Protein AF-A0A970MUP2-F1 (afdb_monomer)

Mean predicted aligned error: 8.95 Å

Foldseek 3Di:
DDDPPDPDLPLPPPPPPPDDPPPVPVPPDPPPPDDPPDLLDLDDPLQPLLVLLVLLVVLLVVLVVQCVVVPDPDLLPLLVSLVSLVSSCVSVVHDDDSVLLSVLLVLLQVCLVVLCLVLLVPAPFDPVLSCLLVVLLVVVVVCLVVLNLDLSVNSVSLVVSLVCLSPDPPGDPLSSLLSSSLSSNLSSQLSSQSVVLVVVDPDSVSSSLSNVLSSSLSSQLSSQLRSQLVVLCVVPSVRSSSRNSSRSSSNNNNSNSVVVVD

Sequence (262 aa):
MRLSSEKKCEVSNNITIMNSNVNIGCCSSDFNNMDLENDYYPYNNKNPYDFEGATHNFLLKECEIYLDKNPCEKEDDLNCNVGKIVCFLKNSGYIVDEFSIYEMVKTVLEDADNYCLNVIKNSKLSDESKKILSDVINELIVLSENEISDYSIYKRAILLYEDKTINSTNTNEIDQILLLTSFSIMRYSLYYHFEKYETQNTLKSVSLKGWVKGLIVGVCDVAGGVIGGLGGSVAGPAGTVTGAATGATAASTCADKILNQK

Secondary structure (DSSP, 8-state):
------------TT---------S-TTSSSSTTS-TT-TTS---TT-TTTHHHHHHHHHHHHHHHHHHHS--SSTT-HHHHHHHHHHHHHHTT----HHHHHHHHHHHHHTGGGTTHHHHHHSSS-HHHHHHHHHHHHHHHHHHHTT---HHHHHHHHHHHHHHHHT-SSS-HHHHHHHHHHHHHHHHHHHHHHHHHHHH-SSHHHHHHHHHHHHHHHHHHHHHHHHHHHHHGGG-HHHHHHHHHHHHHHHHHHHHHHHTT-

Structure (mmCIF, N/CA/C/O backbone):
data_AF-A0A970MUP2-F1
#
_entry.id   AF-A0A970MUP2-F1
#
loop_
_atom_site.group_PDB
_atom_site.id
_atom_site.type_symbol
_atom_site.label_atom_id
_atom_site.label_alt_id
_atom_site.label_comp_id
_atom_site.label_asym_id
_atom_site.label_entity_id
_atom_site.label_seq_id
_atom_site.pdbx_PDB_ins_code
_atom_site.Cartn_x
_atom_site.Cartn_y
_atom_site.Cartn_z
_atom_site.occupancy
_atom_site.B_iso_or_equiv
_atom_site.auth_seq_id
_atom_site.auth_comp_id
_atom_site.auth_asym_id
_atom_site.auth_atom_id
_atom_site.pdbx_PDB_model_num
ATOM 1 N N . MET A 1 1 ? 38.337 18.725 -5.488 1.00 37.22 1 MET A N 1
ATOM 2 C CA . MET A 1 1 ? 37.104 18.778 -4.675 1.00 37.22 1 MET A CA 1
ATOM 3 C C . MET A 1 1 ? 36.007 19.366 -5.558 1.00 37.22 1 MET A C 1
ATOM 5 O O . MET A 1 1 ? 35.949 20.576 -5.717 1.00 37.22 1 MET A O 1
ATOM 9 N N . ARG A 1 2 ? 35.253 18.523 -6.277 1.00 32.53 2 ARG A N 1
ATOM 10 C CA . ARG A 1 2 ? 34.111 18.962 -7.097 1.00 32.53 2 ARG A CA 1
ATOM 11 C C . ARG A 1 2 ? 32.865 18.809 -6.234 1.00 32.53 2 ARG A C 1
ATOM 13 O O . ARG A 1 2 ? 32.518 17.689 -5.884 1.00 32.53 2 ARG A O 1
ATOM 20 N N . LEU A 1 3 ? 32.261 19.932 -5.863 1.00 32.59 3 LEU A N 1
ATOM 21 C CA . LEU A 1 3 ? 30.924 19.974 -5.281 1.00 32.59 3 LEU A CA 1
ATOM 22 C C . LEU A 1 3 ? 29.947 19.526 -6.374 1.00 32.59 3 LEU A C 1
ATOM 24 O O . LEU A 1 3 ? 29.883 20.156 -7.430 1.00 32.59 3 LEU A O 1
ATOM 28 N N . SER A 1 4 ? 29.255 18.409 -6.156 1.00 34.59 4 SER A N 1
ATOM 29 C CA . SER A 1 4 ? 28.124 18.010 -6.986 1.00 34.59 4 SER A CA 1
ATOM 30 C C . SER A 1 4 ? 27.025 19.049 -6.809 1.00 34.59 4 SER A C 1
ATOM 32 O O . SER A 1 4 ? 26.562 19.287 -5.695 1.00 34.59 4 SER A O 1
ATOM 34 N N . SER A 1 5 ? 26.631 19.697 -7.898 1.00 35.88 5 SER A N 1
ATOM 35 C CA . SER A 1 5 ? 25.463 20.563 -7.918 1.00 35.88 5 SER A CA 1
ATOM 36 C C . SER A 1 5 ? 24.218 19.698 -7.741 1.00 35.88 5 SER A C 1
ATOM 38 O O . SER A 1 5 ? 23.790 19.032 -8.685 1.00 35.88 5 SER A O 1
ATOM 40 N N . GLU A 1 6 ? 23.658 19.703 -6.535 1.00 38.75 6 GLU A N 1
ATOM 41 C CA . GLU A 1 6 ? 22.275 19.306 -6.290 1.00 38.75 6 GLU A CA 1
ATOM 42 C C . GLU A 1 6 ? 21.400 20.128 -7.240 1.00 38.75 6 GLU A C 1
ATOM 44 O O . GLU A 1 6 ? 21.266 21.347 -7.094 1.00 38.75 6 GLU A O 1
ATOM 49 N N . LYS A 1 7 ? 20.844 19.475 -8.266 1.00 45.84 7 LYS A N 1
ATOM 50 C CA . LYS A 1 7 ? 19.734 20.048 -9.020 1.00 45.84 7 LYS A CA 1
ATOM 51 C C . LYS A 1 7 ? 18.583 20.156 -8.029 1.00 45.84 7 LYS A C 1
ATOM 53 O O . LYS A 1 7 ? 17.883 19.177 -7.783 1.00 45.84 7 LYS A O 1
ATOM 58 N N . LYS A 1 8 ? 18.424 21.337 -7.427 1.00 49.75 8 LYS A N 1
ATOM 59 C CA . LYS A 1 8 ? 17.198 21.704 -6.718 1.00 49.75 8 LYS A CA 1
ATOM 60 C C . LYS A 1 8 ? 16.027 21.359 -7.636 1.00 49.75 8 LYS A C 1
ATOM 62 O O . LYS A 1 8 ? 16.155 21.526 -8.847 1.00 49.75 8 LYS A O 1
ATOM 67 N N . CYS A 1 9 ? 14.932 20.857 -7.064 1.00 47.88 9 CYS A N 1
ATOM 68 C CA . CYS A 1 9 ? 13.648 20.687 -7.747 1.00 47.88 9 CYS A CA 1
ATOM 69 C C . CYS A 1 9 ? 13.258 22.074 -8.298 1.00 47.88 9 CYS A C 1
ATOM 71 O O . CYS A 1 9 ? 12.661 22.900 -7.610 1.00 47.88 9 CYS A O 1
ATOM 73 N N . GLU A 1 10 ? 13.752 22.395 -9.495 1.00 42.81 10 GLU A N 1
ATOM 74 C CA . GLU A 1 10 ? 13.407 23.600 -10.219 1.00 42.81 10 GLU A CA 1
ATOM 75 C C . GLU A 1 10 ? 11.986 23.351 -10.675 1.00 42.81 10 GLU A C 1
ATOM 77 O O . GLU A 1 10 ? 11.732 22.564 -11.589 1.00 42.81 10 GLU A O 1
ATOM 82 N N . VAL A 1 11 ? 11.055 23.968 -9.951 1.00 41.66 11 VAL A N 1
ATOM 83 C CA . VAL A 1 11 ? 9.657 24.069 -10.336 1.00 41.66 11 VAL A CA 1
ATOM 84 C C . VAL A 1 11 ? 9.651 24.743 -11.703 1.00 41.66 11 VAL A C 1
ATOM 86 O O . VAL A 1 11 ? 9.739 25.964 -11.831 1.00 41.66 11 VAL A O 1
ATOM 89 N N . SER A 1 12 ? 9.650 23.925 -12.751 1.00 38.44 12 SER A N 1
ATOM 90 C CA . SER A 1 12 ? 9.432 24.388 -14.106 1.00 38.44 12 SER A CA 1
ATOM 91 C C . SER A 1 12 ? 8.001 24.902 -14.139 1.00 38.44 12 SER A C 1
ATOM 93 O O . SER A 1 12 ? 7.052 24.128 -14.242 1.00 38.44 12 SER A O 1
ATOM 95 N N . ASN A 1 13 ? 7.846 26.223 -14.041 1.00 37.66 13 ASN A N 1
ATOM 96 C CA . ASN A 1 13 ? 6.571 26.944 -14.132 1.00 37.66 13 ASN A CA 1
ATOM 97 C C . ASN A 1 13 ? 5.878 26.808 -15.510 1.00 37.66 13 ASN A C 1
ATOM 99 O O . ASN A 1 13 ? 5.021 27.614 -15.856 1.00 37.66 13 ASN A O 1
ATOM 103 N N . ASN A 1 14 ? 6.240 25.803 -16.310 1.00 34.62 14 ASN A N 1
ATOM 104 C CA . ASN A 1 14 ? 5.719 25.566 -17.650 1.00 34.62 14 ASN A CA 1
ATOM 105 C C . ASN A 1 14 ? 4.751 24.381 -17.725 1.00 34.62 14 ASN A C 1
ATOM 107 O O . ASN A 1 14 ? 4.424 23.937 -18.824 1.00 34.62 14 ASN A O 1
ATOM 111 N N . ILE A 1 15 ? 4.224 23.898 -16.596 1.00 36.47 15 ILE A N 1
ATOM 112 C CA . ILE A 1 15 ? 2.900 23.276 -16.646 1.00 36.47 15 ILE A CA 1
ATOM 113 C C . ILE A 1 15 ? 1.912 24.436 -16.688 1.00 36.47 15 ILE A C 1
ATOM 115 O O . ILE A 1 15 ? 1.578 25.032 -15.667 1.00 36.47 15 ILE A O 1
ATOM 119 N N . THR A 1 16 ? 1.481 24.801 -17.896 1.00 31.38 16 THR A N 1
ATOM 120 C CA . THR A 1 16 ? 0.289 25.627 -18.082 1.00 31.38 16 THR A CA 1
ATOM 121 C C . THR A 1 16 ? -0.900 24.829 -17.558 1.00 31.38 16 THR A C 1
ATOM 123 O O . THR A 1 16 ? -1.582 24.132 -18.304 1.00 31.38 16 THR A O 1
ATOM 126 N N . ILE A 1 17 ? -1.122 24.898 -16.247 1.00 36.41 17 ILE A N 1
ATOM 127 C CA . ILE A 1 17 ? -2.391 24.535 -15.637 1.00 36.41 17 ILE A CA 1
ATOM 128 C C . ILE A 1 17 ? -3.359 25.583 -16.167 1.00 36.41 17 ILE A C 1
ATOM 130 O O . ILE A 1 17 ? -3.287 26.757 -15.796 1.00 36.41 17 ILE A O 1
ATOM 134 N N . MET A 1 18 ? -4.195 25.190 -17.130 1.00 28.88 18 MET A N 1
ATOM 135 C CA . MET A 1 18 ? -5.296 26.038 -17.558 1.00 28.88 18 MET A CA 1
ATOM 136 C C . MET A 1 18 ? -6.077 26.435 -16.309 1.00 28.88 18 MET A C 1
ATOM 138 O O . MET A 1 18 ? -6.518 25.576 -15.550 1.00 28.88 18 MET A O 1
ATOM 142 N N . ASN A 1 19 ? -6.194 27.745 -16.098 1.00 35.59 19 ASN A N 1
ATOM 143 C CA . ASN A 1 19 ? -7.030 28.348 -15.074 1.00 35.59 19 ASN A CA 1
ATOM 144 C C . ASN A 1 19 ? -8.425 27.713 -15.092 1.00 35.59 19 ASN A C 1
ATOM 146 O O . ASN A 1 19 ? -9.288 28.092 -15.882 1.00 35.59 19 ASN A O 1
ATOM 150 N N . SER A 1 20 ? -8.663 26.808 -14.159 1.00 31.39 20 SER A N 1
ATOM 151 C CA . SER A 1 20 ? -9.987 26.504 -13.658 1.00 31.39 20 SER A CA 1
ATOM 152 C C . SER A 1 20 ? -9.836 26.267 -12.172 1.00 31.39 20 SER A C 1
ATOM 154 O O . SER A 1 20 ? -9.039 25.431 -11.753 1.00 31.39 20 SER A O 1
ATOM 156 N N . ASN A 1 21 ? -10.576 27.055 -11.397 1.00 28.44 21 ASN A N 1
ATOM 157 C CA . ASN A 1 21 ? -10.839 26.848 -9.982 1.00 28.44 21 ASN A CA 1
ATOM 158 C C . ASN A 1 21 ? -10.781 25.356 -9.642 1.00 28.44 21 ASN A C 1
ATOM 160 O O . ASN A 1 21 ? -11.555 24.586 -10.214 1.00 28.44 21 ASN A O 1
ATOM 164 N N . VAL A 1 22 ? -9.884 24.963 -8.732 1.00 33.16 22 VAL A N 1
ATOM 165 C CA . VAL A 1 22 ? -9.868 23.613 -8.157 1.00 33.16 22 VAL A CA 1
ATOM 166 C C . VAL A 1 22 ? -11.111 23.491 -7.281 1.00 33.16 22 VAL A C 1
ATOM 168 O O . VAL A 1 22 ? -11.098 23.665 -6.068 1.00 33.16 22 VAL A O 1
ATOM 171 N N . ASN A 1 23 ? -12.230 23.279 -7.958 1.00 28.05 23 ASN A N 1
ATOM 172 C CA . ASN A 1 23 ? -13.404 22.658 -7.417 1.00 28.05 23 ASN A CA 1
ATOM 173 C C . ASN A 1 23 ? -13.028 21.178 -7.341 1.00 28.05 23 ASN A C 1
ATOM 175 O O . ASN A 1 23 ? -12.854 20.534 -8.377 1.00 28.05 23 ASN A O 1
ATOM 179 N N . ILE A 1 24 ? -12.825 20.661 -6.129 1.00 35.50 24 ILE A N 1
ATOM 180 C CA . ILE A 1 24 ? -12.618 19.232 -5.851 1.00 35.50 24 ILE A CA 1
ATOM 181 C C . ILE A 1 24 ? -13.965 18.533 -6.102 1.00 35.50 24 ILE A C 1
ATOM 183 O O . ILE A 1 24 ? -14.688 18.149 -5.192 1.00 35.50 24 ILE A O 1
ATOM 187 N N . GLY A 1 25 ? -14.355 18.499 -7.374 1.00 26.59 25 GLY A N 1
ATOM 188 C CA . GLY A 1 25 ? -15.622 17.999 -7.896 1.00 26.59 25 GLY A CA 1
ATOM 189 C C . GLY A 1 25 ? -15.422 17.076 -9.099 1.00 26.59 25 GLY A C 1
ATOM 190 O O . GLY A 1 25 ? -16.382 16.769 -9.798 1.00 26.59 25 GLY A O 1
ATOM 191 N N . CYS A 1 26 ? -14.195 16.610 -9.347 1.00 33.31 26 CYS A N 1
ATOM 192 C CA . CYS A 1 26 ? -13.849 15.789 -10.512 1.00 33.31 26 CYS A CA 1
ATOM 193 C C . CYS A 1 26 ? -14.161 14.288 -10.355 1.00 33.31 26 CYS A C 1
ATOM 195 O O . CYS A 1 26 ? -13.569 13.475 -11.053 1.00 33.31 26 CYS A O 1
ATOM 197 N N . CYS A 1 27 ? -15.090 13.888 -9.480 1.00 39.78 27 CYS A N 1
ATOM 198 C CA . CYS A 1 27 ? -15.471 12.472 -9.345 1.00 39.78 27 CYS A CA 1
ATOM 199 C C . CYS A 1 27 ? -16.973 12.184 -9.502 1.00 39.78 27 CYS A C 1
ATOM 201 O O . CYS A 1 27 ? -17.382 11.053 -9.275 1.00 39.78 27 CYS A O 1
ATOM 203 N N . SER A 1 28 ? -17.812 13.151 -9.905 1.00 38.31 28 SER A N 1
ATOM 204 C CA . SER A 1 28 ? -19.274 12.937 -9.908 1.00 38.31 28 SER A CA 1
ATOM 205 C C . SER A 1 28 ? -19.960 12.878 -11.280 1.00 38.31 28 SER A C 1
ATOM 207 O O . SER A 1 28 ? -21.107 12.432 -11.321 1.00 38.31 28 SER A O 1
ATOM 209 N N . SER A 1 29 ? -19.351 13.316 -12.390 1.00 33.81 29 SER A N 1
ATOM 210 C CA . SER A 1 29 ? -20.078 13.392 -13.676 1.00 33.81 29 SER A CA 1
ATOM 211 C C . SER A 1 29 ? -19.826 12.225 -14.628 1.00 33.81 29 SER A C 1
ATOM 213 O O . SER A 1 29 ? -20.738 11.873 -15.371 1.00 33.81 29 SER A O 1
ATOM 215 N N . ASP A 1 30 ? -18.657 11.584 -14.563 1.00 35.97 30 ASP A N 1
ATOM 216 C CA . ASP A 1 30 ? -18.268 10.571 -15.560 1.00 35.97 30 ASP A CA 1
ATOM 217 C C . ASP A 1 30 ? -18.509 9.125 -15.082 1.00 35.97 30 ASP A C 1
ATOM 219 O O . ASP A 1 30 ? -18.413 8.186 -15.866 1.00 35.97 30 ASP A O 1
ATOM 223 N N . PHE A 1 31 ? -18.919 8.935 -13.822 1.00 41.72 31 PHE A N 1
ATOM 224 C CA . PHE A 1 31 ? -19.271 7.621 -13.259 1.00 41.72 31 PHE A CA 1
ATOM 225 C C . PHE A 1 31 ? -20.728 7.193 -13.499 1.00 41.72 31 PHE A C 1
ATOM 227 O O . PHE A 1 31 ? -21.075 6.043 -13.248 1.00 41.72 31 PHE A O 1
ATOM 234 N N . ASN A 1 32 ? -21.597 8.076 -14.004 1.00 33.84 32 ASN A N 1
ATOM 235 C CA . ASN A 1 32 ? -23.037 7.791 -14.099 1.00 33.84 32 ASN A CA 1
ATOM 236 C C . ASN A 1 32 ? -23.448 6.923 -15.304 1.00 33.84 32 ASN A C 1
ATOM 238 O O . ASN A 1 32 ? -24.640 6.726 -15.510 1.00 33.84 32 ASN A O 1
ATOM 242 N N . ASN A 1 33 ? -22.498 6.417 -16.097 1.00 35.47 33 ASN A N 1
ATOM 243 C CA . ASN A 1 33 ? -22.776 5.599 -17.286 1.00 35.47 33 ASN A CA 1
ATOM 244 C C . ASN A 1 33 ? -21.792 4.427 -17.482 1.00 35.47 33 ASN A C 1
ATOM 246 O O . ASN A 1 33 ? -21.634 3.939 -18.599 1.00 35.47 33 ASN A O 1
ATOM 250 N N . MET A 1 34 ? -21.124 3.958 -16.423 1.00 38.78 34 MET A N 1
ATOM 251 C CA . MET A 1 34 ? -20.426 2.670 -16.476 1.00 38.78 34 MET A CA 1
ATOM 252 C C . MET A 1 34 ? -21.408 1.572 -16.069 1.00 38.78 34 MET A C 1
ATOM 254 O O . MET A 1 34 ? -21.776 1.462 -14.901 1.00 38.78 34 MET A O 1
ATOM 258 N N . ASP A 1 35 ? -21.863 0.806 -17.061 1.00 34.94 35 ASP A N 1
ATOM 259 C CA . ASP A 1 35 ? -22.722 -0.363 -16.893 1.00 34.94 35 ASP A CA 1
ATOM 260 C C . ASP A 1 35 ? -22.239 -1.250 -15.732 1.00 34.94 35 ASP A C 1
ATOM 262 O O . ASP A 1 35 ? -21.084 -1.679 -15.678 1.00 34.94 35 ASP A O 1
ATOM 266 N N . LEU A 1 36 ? -23.159 -1.537 -14.810 1.00 38.81 36 LEU A N 1
ATOM 267 C CA . LEU A 1 36 ? -23.007 -2.338 -13.586 1.00 38.81 36 LEU A CA 1
ATOM 268 C C . LEU A 1 36 ? -22.728 -3.838 -13.839 1.00 38.81 36 LEU A C 1
ATOM 270 O O . LEU A 1 36 ? -23.029 -4.672 -12.989 1.00 38.81 36 LEU A O 1
ATOM 274 N N . GLU A 1 37 ? -22.163 -4.204 -14.989 1.00 38.75 37 GLU A N 1
ATOM 275 C CA . GLU A 1 37 ? -22.059 -5.597 -15.441 1.00 38.75 37 GLU A CA 1
ATOM 276 C C . GLU A 1 37 ? -20.630 -6.060 -15.773 1.00 38.75 37 GLU A C 1
ATOM 278 O O . GLU A 1 37 ? -20.451 -7.115 -16.375 1.00 38.75 37 GLU A O 1
ATOM 283 N N . ASN A 1 38 ? -19.594 -5.330 -15.342 1.00 45.34 38 ASN A N 1
ATOM 284 C CA . ASN A 1 38 ? -18.209 -5.807 -15.427 1.00 45.34 38 ASN A CA 1
ATOM 285 C C . ASN A 1 38 ? -17.617 -6.073 -14.037 1.00 45.34 38 ASN A C 1
ATOM 287 O O . ASN A 1 38 ? -17.137 -5.169 -13.352 1.00 45.34 38 ASN A O 1
ATOM 291 N N . ASP A 1 39 ? -17.592 -7.352 -13.654 1.00 55.38 39 ASP A N 1
ATOM 292 C CA . ASP A 1 39 ? -17.014 -7.863 -12.400 1.00 55.38 39 ASP A CA 1
ATOM 293 C C . ASP A 1 39 ? -15.509 -7.540 -12.240 1.00 55.38 39 ASP A C 1
ATOM 295 O O . ASP A 1 39 ? -14.965 -7.624 -11.135 1.00 55.38 39 ASP A O 1
ATOM 299 N N . TYR A 1 40 ? -14.852 -7.109 -13.326 1.00 57.69 40 TYR A N 1
ATOM 300 C CA . TYR A 1 40 ? -13.444 -6.709 -13.378 1.00 57.69 40 TYR A CA 1
ATOM 301 C C . TYR A 1 40 ? -13.149 -5.392 -12.646 1.00 57.69 40 TYR A C 1
ATOM 303 O O . TYR A 1 40 ? -12.096 -5.276 -12.034 1.00 57.69 40 TYR A O 1
ATOM 311 N N . TYR A 1 41 ? -14.053 -4.407 -12.644 1.00 80.69 41 TYR A N 1
ATOM 312 C CA . TYR A 1 41 ? -13.707 -3.076 -12.129 1.00 80.69 41 TYR A CA 1
ATOM 313 C C . TYR A 1 41 ? -13.521 -3.095 -10.594 1.00 80.69 41 TYR A C 1
ATOM 315 O O . TYR A 1 41 ? -14.363 -3.673 -9.895 1.00 80.69 41 TYR A O 1
ATOM 323 N N . PRO A 1 42 ? -12.461 -2.482 -10.029 1.00 89.62 42 PRO A N 1
ATOM 324 C CA . PRO A 1 42 ? -12.115 -2.615 -8.612 1.00 89.62 42 PRO A CA 1
ATOM 325 C C . PRO A 1 42 ? -13.086 -1.926 -7.647 1.00 89.62 42 PRO A C 1
ATOM 327 O O . PRO A 1 42 ? -12.921 -2.114 -6.454 1.00 89.62 42 PRO A O 1
ATOM 330 N N . TYR A 1 43 ? -14.079 -1.169 -8.121 1.00 92.12 43 TYR A N 1
ATOM 331 C CA . TYR A 1 43 ? -14.982 -0.300 -7.346 1.00 92.12 43 TYR A CA 1
ATOM 332 C C . TYR A 1 43 ? -15.908 -1.001 -6.337 1.00 92.12 43 TYR A C 1
ATOM 334 O O . TYR A 1 43 ? -16.425 -2.091 -6.592 1.00 92.12 43 TYR A O 1
ATOM 342 N N . ASN A 1 44 ? -16.178 -0.321 -5.215 1.00 93.50 44 ASN A N 1
ATOM 343 C CA . ASN A 1 44 ? -17.215 -0.653 -4.233 1.00 93.50 44 ASN A CA 1
ATOM 344 C C . ASN A 1 44 ? -17.924 0.610 -3.729 1.00 93.50 44 ASN A C 1
ATOM 346 O O . ASN A 1 44 ? -17.383 1.371 -2.930 1.00 93.50 44 ASN A O 1
ATOM 350 N N . ASN A 1 45 ? -19.189 0.780 -4.109 1.00 92.88 45 ASN A N 1
ATOM 351 C CA . ASN A 1 45 ? -20.009 1.914 -3.679 1.00 92.88 45 ASN A CA 1
ATOM 352 C C . ASN A 1 45 ? -20.350 1.932 -2.179 1.00 92.88 45 ASN A C 1
ATOM 354 O O . ASN A 1 45 ? -20.809 2.960 -1.684 1.00 92.88 45 ASN A O 1
ATOM 358 N N . LYS A 1 46 ? -20.165 0.823 -1.452 1.00 95.31 46 LYS A N 1
ATOM 359 C CA . LYS A 1 46 ? -20.397 0.780 -0.003 1.00 95.31 46 LYS A CA 1
ATOM 360 C C . LYS A 1 46 ? -19.243 1.379 0.794 1.00 95.31 46 LYS A C 1
ATOM 362 O O . LYS A 1 46 ? -19.466 1.814 1.920 1.00 95.31 46 LYS A O 1
ATOM 367 N N . ASN A 1 47 ? -18.028 1.374 0.245 1.00 95.75 47 ASN A N 1
ATOM 368 C CA . ASN A 1 47 ? -16.863 1.940 0.909 1.00 95.75 47 ASN A CA 1
ATOM 369 C C . ASN A 1 47 ? -16.836 3.466 0.663 1.00 95.75 47 ASN A C 1
ATOM 371 O O . ASN A 1 47 ? -16.578 3.892 -0.464 1.00 95.75 47 ASN A O 1
ATOM 375 N N . PRO A 1 48 ? -17.064 4.317 1.685 1.00 95.00 48 PRO A N 1
ATOM 376 C CA . PRO A 1 48 ? -17.064 5.773 1.508 1.00 95.00 48 PRO A CA 1
ATOM 377 C C . PRO A 1 48 ? -15.686 6.347 1.133 1.00 95.00 48 PRO A C 1
ATOM 379 O O . PRO A 1 48 ? -15.605 7.496 0.707 1.00 95.00 48 PRO A O 1
ATOM 382 N N . TYR A 1 49 ? -14.619 5.554 1.263 1.00 95.50 49 TYR A N 1
ATOM 383 C CA . TYR A 1 49 ? -13.243 5.904 0.909 1.00 95.50 49 TYR A CA 1
ATOM 384 C C . TYR A 1 49 ? -12.757 5.172 -0.356 1.00 95.50 49 TYR A C 1
ATOM 386 O O . TYR A 1 49 ? -11.560 5.133 -0.626 1.00 95.50 49 TYR A O 1
ATOM 394 N N . ASP A 1 50 ? -13.662 4.600 -1.168 1.00 94.50 50 ASP A N 1
ATOM 395 C CA . ASP A 1 50 ? -13.293 3.877 -2.398 1.00 94.50 50 ASP A CA 1
ATOM 396 C C . ASP A 1 50 ? -12.506 4.757 -3.387 1.00 94.50 50 ASP A C 1
ATOM 398 O O . ASP A 1 50 ? -11.557 4.292 -4.014 1.00 94.50 50 ASP A O 1
ATOM 402 N N . PHE A 1 51 ? -12.819 6.053 -3.450 1.00 92.00 51 PHE A N 1
ATOM 403 C CA . PHE A 1 51 ? -12.145 7.016 -4.327 1.00 92.00 51 PHE A CA 1
ATOM 404 C C . PHE A 1 51 ? -10.628 7.133 -4.084 1.00 92.00 51 PHE A C 1
ATOM 406 O O . PHE A 1 51 ? -9.897 7.565 -4.977 1.00 92.00 51 PHE A O 1
ATOM 413 N N . GLU A 1 52 ? -10.133 6.725 -2.914 1.00 90.38 52 GLU A N 1
ATOM 414 C CA . GLU A 1 52 ? -8.704 6.753 -2.599 1.00 90.38 52 GLU A CA 1
ATOM 415 C C . GLU A 1 52 ? -7.898 5.724 -3.381 1.00 90.38 52 GLU A C 1
ATOM 417 O O . GLU A 1 52 ? -6.799 6.031 -3.833 1.00 90.38 52 GLU A O 1
ATOM 422 N N . GLY A 1 53 ? -8.445 4.531 -3.616 1.00 92.75 53 GLY A N 1
ATOM 423 C CA . GLY A 1 53 ? -7.799 3.541 -4.475 1.00 92.75 53 GLY A CA 1
ATOM 424 C C . GLY A 1 53 ? -7.702 4.031 -5.920 1.00 92.75 53 GLY A C 1
ATOM 425 O O . GLY A 1 53 ? -6.654 3.905 -6.553 1.00 92.75 53 GLY A O 1
ATOM 426 N N . ALA A 1 54 ? -8.757 4.685 -6.417 1.00 91.25 54 ALA A N 1
ATOM 427 C CA . ALA A 1 54 ? -8.740 5.316 -7.736 1.00 91.25 54 ALA A CA 1
ATOM 428 C C . ALA A 1 54 ? -7.700 6.449 -7.811 1.00 91.25 54 ALA A C 1
ATOM 430 O O . ALA A 1 54 ? -6.942 6.533 -8.779 1.00 91.25 54 ALA A O 1
ATOM 431 N N . THR A 1 55 ? -7.633 7.287 -6.772 1.00 89.50 55 THR A N 1
ATOM 432 C CA . THR A 1 55 ? -6.663 8.388 -6.663 1.00 89.50 55 THR A CA 1
ATOM 433 C C . THR A 1 55 ? -5.233 7.861 -6.603 1.00 89.50 55 THR A C 1
ATOM 435 O O . THR A 1 55 ? -4.370 8.363 -7.320 1.00 89.50 55 THR A O 1
ATOM 438 N N . HIS A 1 56 ? -4.984 6.818 -5.811 1.00 91.81 56 HIS A N 1
ATOM 439 C CA . HIS A 1 56 ? -3.699 6.132 -5.748 1.00 91.81 56 HIS A CA 1
ATOM 440 C C . HIS A 1 56 ? -3.254 5.644 -7.132 1.00 91.81 56 HIS A C 1
ATOM 442 O O . HIS A 1 56 ? -2.174 6.018 -7.578 1.00 91.81 56 HIS A O 1
ATOM 448 N N . ASN A 1 57 ? -4.088 4.888 -7.853 1.00 93.38 57 ASN A N 1
ATOM 449 C CA . ASN A 1 57 ? -3.725 4.388 -9.183 1.00 93.38 57 ASN A CA 1
ATOM 450 C C . ASN A 1 57 ? -3.485 5.513 -10.198 1.00 93.38 57 ASN A C 1
ATOM 452 O O . ASN A 1 57 ? -2.598 5.407 -11.046 1.00 93.38 57 ASN A O 1
ATOM 456 N N . PHE A 1 58 ? -4.271 6.591 -10.124 1.00 91.38 58 PHE A N 1
ATOM 457 C CA . PHE A 1 58 ? -4.046 7.776 -10.946 1.00 91.38 58 PHE A CA 1
ATOM 458 C C . PHE A 1 58 ? -2.666 8.387 -10.666 1.00 91.38 58 PHE A C 1
ATOM 460 O O . PHE A 1 58 ? -1.887 8.597 -11.596 1.00 91.38 58 PHE A O 1
ATOM 467 N N . LEU A 1 59 ? -2.337 8.615 -9.390 1.00 90.50 59 LEU A N 1
ATOM 468 C CA . LEU A 1 59 ? -1.042 9.158 -8.984 1.00 90.50 59 LEU A CA 1
ATOM 469 C C . LEU A 1 59 ? 0.114 8.236 -9.364 1.00 90.50 59 LEU A C 1
ATOM 471 O O . LEU A 1 59 ? 1.126 8.728 -9.855 1.00 90.50 59 LEU A O 1
ATOM 475 N N . LEU A 1 60 ? -0.039 6.925 -9.177 1.00 91.12 60 LEU A N 1
ATOM 476 C CA . LEU A 1 60 ? 0.951 5.922 -9.553 1.00 91.12 60 LEU A CA 1
ATOM 477 C C . LEU A 1 60 ? 1.280 6.008 -11.041 1.00 91.12 60 LEU A C 1
ATOM 479 O O . LEU A 1 60 ? 2.442 6.178 -11.403 1.00 91.12 60 LEU A O 1
ATOM 483 N N . LYS A 1 61 ? 0.257 5.988 -11.899 1.00 91.25 61 LYS A N 1
ATOM 484 C CA . LYS A 1 61 ? 0.428 6.073 -13.352 1.00 91.25 61 LYS A CA 1
ATOM 485 C C . LYS A 1 61 ? 1.117 7.370 -13.783 1.00 91.25 61 LYS A C 1
ATOM 487 O O . LYS A 1 61 ? 2.042 7.345 -14.594 1.00 91.25 61 LYS A O 1
ATOM 492 N N . GLU A 1 62 ? 0.689 8.510 -13.246 1.00 91.62 62 GLU A N 1
ATOM 493 C CA . GLU A 1 62 ? 1.305 9.803 -13.565 1.00 91.62 62 GLU A CA 1
ATOM 494 C C . GLU A 1 62 ? 2.744 9.902 -13.025 1.00 91.62 62 GLU A C 1
ATOM 496 O O . GLU A 1 62 ? 3.621 10.472 -13.684 1.00 91.62 62 GLU A O 1
ATOM 501 N N . CYS A 1 63 ? 3.020 9.298 -11.865 1.00 90.94 63 CYS A N 1
ATOM 502 C CA . CYS A 1 63 ? 4.357 9.237 -11.286 1.00 90.94 63 CYS A CA 1
ATOM 503 C C . CYS A 1 63 ? 5.299 8.357 -12.121 1.00 90.94 63 CYS A C 1
ATOM 505 O O . 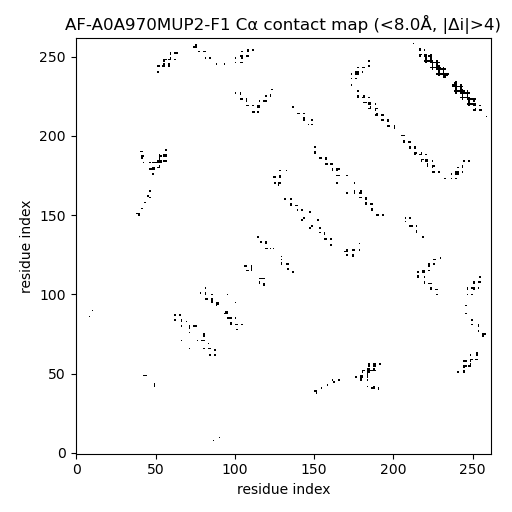CYS A 1 63 ? 6.420 8.780 -12.407 1.00 90.94 63 CYS A O 1
ATOM 507 N N . GLU A 1 64 ? 4.846 7.186 -12.579 1.00 90.50 64 GLU A N 1
ATOM 508 C CA . GLU A 1 64 ? 5.599 6.324 -13.503 1.00 90.50 64 GLU A CA 1
ATOM 509 C C . GLU A 1 64 ? 5.972 7.100 -14.781 1.00 90.50 64 GLU A C 1
ATOM 511 O O . GLU A 1 64 ? 7.153 7.207 -15.117 1.00 90.50 64 GLU A O 1
ATOM 516 N N . ILE A 1 65 ? 5.002 7.771 -15.420 1.00 91.56 65 ILE A N 1
ATOM 517 C CA . ILE A 1 65 ? 5.240 8.615 -16.608 1.00 91.56 65 ILE A CA 1
ATOM 518 C C . ILE A 1 65 ? 6.262 9.726 -16.319 1.00 91.56 65 ILE A C 1
ATOM 520 O O . ILE A 1 65 ? 7.103 10.054 -17.166 1.00 91.56 65 ILE A O 1
ATOM 524 N N . TYR A 1 66 ? 6.180 10.353 -15.143 1.00 91.62 66 TYR A N 1
ATOM 525 C CA . TYR A 1 66 ? 7.119 11.393 -14.736 1.00 91.62 66 TYR A CA 1
ATOM 526 C C . TYR A 1 66 ? 8.540 10.844 -14.559 1.00 91.62 66 TYR A C 1
ATOM 528 O O . TYR A 1 66 ? 9.498 11.475 -15.018 1.00 91.62 66 TYR A O 1
ATOM 536 N N . LEU A 1 67 ? 8.690 9.683 -13.920 1.00 90.12 67 LEU A N 1
ATOM 537 C CA . LEU A 1 67 ? 9.984 9.045 -13.683 1.00 90.12 67 LEU A CA 1
ATOM 538 C C . LEU A 1 67 ? 10.625 8.521 -14.967 1.00 90.12 67 LEU A C 1
ATOM 540 O O . LEU A 1 67 ? 11.838 8.651 -15.110 1.00 90.12 67 LEU A O 1
ATOM 544 N N . ASP A 1 68 ? 9.838 8.029 -15.921 1.00 90.56 68 ASP A N 1
ATOM 545 C CA . ASP A 1 68 ? 10.339 7.608 -17.235 1.00 90.56 68 ASP A CA 1
ATOM 546 C C . ASP A 1 68 ? 10.938 8.781 -18.020 1.00 90.56 68 ASP A C 1
ATOM 548 O O . ASP A 1 68 ? 11.967 8.654 -18.685 1.00 90.56 68 ASP A O 1
ATOM 552 N N . LYS A 1 69 ? 10.328 9.967 -17.908 1.00 92.50 69 LYS A N 1
ATOM 553 C CA . LYS A 1 69 ? 10.844 11.208 -18.515 1.00 92.50 69 LYS A CA 1
ATOM 554 C C . LYS A 1 69 ? 12.029 11.795 -17.753 1.00 92.50 69 LYS A C 1
ATOM 556 O O . LYS A 1 69 ? 12.788 12.586 -18.309 1.00 92.50 69 LYS A O 1
ATOM 561 N N . ASN A 1 70 ? 12.176 11.432 -16.483 1.00 91.19 70 ASN A N 1
ATOM 562 C CA . ASN A 1 70 ? 13.209 11.936 -15.593 1.00 91.19 70 ASN A CA 1
ATOM 563 C C . ASN A 1 70 ? 13.914 10.757 -14.905 1.00 91.19 70 ASN A C 1
ATOM 565 O O . ASN A 1 70 ? 13.822 10.639 -13.682 1.00 91.19 70 ASN A O 1
ATOM 569 N N . PRO A 1 71 ? 14.636 9.883 -15.628 1.00 91.44 71 PRO A N 1
ATOM 570 C CA . PRO A 1 71 ? 15.221 8.680 -15.041 1.00 91.44 71 PRO A CA 1
ATOM 571 C C . PRO A 1 71 ? 16.383 9.020 -14.106 1.00 91.44 71 PRO A C 1
ATOM 573 O O . PRO A 1 71 ? 17.076 10.031 -14.270 1.00 91.44 71 PRO A O 1
ATOM 576 N N . CYS A 1 72 ? 16.550 8.233 -13.042 1.00 89.19 72 CYS A N 1
ATOM 577 C CA . CYS A 1 72 ? 17.760 8.274 -12.216 1.00 89.19 72 CYS A CA 1
ATOM 578 C C . CYS A 1 72 ? 18.928 7.652 -12.986 1.00 89.19 72 CYS A C 1
ATOM 580 O O . CYS A 1 72 ? 18.705 6.851 -13.888 1.00 89.19 72 CYS A O 1
ATOM 582 N N . GLU A 1 73 ? 20.168 8.025 -12.653 1.00 89.00 73 GLU A N 1
ATOM 583 C CA . GLU A 1 73 ? 21.340 7.412 -13.302 1.00 89.00 73 GLU A CA 1
ATOM 584 C C . GLU A 1 73 ? 21.407 5.908 -13.028 1.00 89.00 73 GLU A C 1
ATOM 586 O O . GLU A 1 73 ? 21.792 5.133 -13.900 1.00 89.00 73 GLU A O 1
ATOM 591 N N . LYS A 1 74 ? 21.003 5.508 -11.819 1.00 85.62 74 LYS A N 1
ATOM 592 C CA . LYS A 1 74 ? 20.801 4.116 -11.442 1.00 85.62 74 LYS A CA 1
ATOM 593 C C . LYS A 1 74 ? 19.348 3.904 -11.061 1.00 85.62 74 LYS A C 1
ATOM 595 O O . LYS A 1 74 ? 18.763 4.721 -10.350 1.00 85.62 74 LYS A O 1
ATOM 600 N N . GLU A 1 75 ? 18.774 2.816 -11.546 1.00 75.69 75 GLU A N 1
ATOM 601 C CA . GLU A 1 75 ? 17.368 2.489 -11.318 1.00 75.69 75 GLU A CA 1
ATOM 602 C C . GLU A 1 75 ? 17.079 2.152 -9.845 1.00 75.69 75 GLU A C 1
ATOM 604 O O . GLU A 1 75 ? 15.997 2.464 -9.354 1.00 75.69 75 GLU A O 1
ATOM 609 N N . ASP A 1 76 ? 18.068 1.612 -9.128 1.00 80.06 76 ASP A N 1
ATOM 610 C CA . ASP A 1 76 ? 18.024 1.238 -7.709 1.00 80.06 76 ASP A CA 1
ATOM 611 C C . ASP A 1 76 ? 18.427 2.369 -6.743 1.00 80.06 76 ASP A C 1
ATOM 613 O O . ASP A 1 76 ? 18.468 2.167 -5.529 1.00 80.06 76 ASP A O 1
ATOM 617 N N . ASP A 1 77 ? 18.709 3.579 -7.243 1.00 88.88 77 ASP A N 1
ATOM 618 C CA . ASP A 1 77 ? 19.043 4.720 -6.388 1.00 88.88 77 ASP A CA 1
ATOM 619 C C . ASP A 1 77 ? 17.795 5.215 -5.646 1.00 88.88 77 ASP A C 1
ATOM 621 O O . ASP A 1 77 ? 17.028 6.049 -6.140 1.00 88.88 77 ASP A O 1
ATOM 625 N N . LEU A 1 78 ? 17.586 4.677 -4.443 1.00 88.69 78 LEU A N 1
ATOM 626 C CA . LEU A 1 78 ? 16.440 4.991 -3.597 1.00 88.69 78 LEU A CA 1
ATOM 627 C C . LEU A 1 78 ? 16.331 6.491 -3.294 1.00 88.69 78 LEU A C 1
ATOM 629 O O . LEU A 1 78 ? 15.234 7.041 -3.371 1.00 88.69 78 LEU A O 1
ATOM 633 N N . ASN A 1 79 ? 17.448 7.169 -3.007 1.00 90.50 79 ASN A N 1
ATOM 634 C CA . ASN A 1 79 ? 17.448 8.607 -2.720 1.00 90.50 79 ASN A CA 1
ATOM 635 C C . ASN A 1 79 ? 16.969 9.403 -3.936 1.00 90.50 79 ASN A C 1
ATOM 637 O O . ASN A 1 79 ? 16.103 10.269 -3.817 1.00 90.50 79 ASN A O 1
ATOM 641 N N . CYS A 1 80 ? 17.502 9.088 -5.119 1.00 91.88 80 CYS A N 1
ATOM 642 C CA . CYS A 1 80 ? 17.091 9.754 -6.349 1.00 91.88 80 CYS A CA 1
ATOM 643 C C . CYS A 1 80 ? 15.616 9.482 -6.686 1.00 91.88 80 CYS A C 1
ATOM 645 O O . CYS A 1 80 ? 14.887 10.414 -7.041 1.00 91.88 80 CYS A O 1
ATOM 647 N N . ASN A 1 81 ? 15.164 8.226 -6.574 1.00 90.00 81 ASN A N 1
ATOM 648 C CA . ASN A 1 81 ? 13.777 7.853 -6.854 1.00 90.00 81 ASN A CA 1
ATOM 649 C C . ASN A 1 81 ? 12.811 8.572 -5.903 1.00 90.00 81 ASN A C 1
ATOM 651 O O . ASN A 1 81 ? 11.879 9.228 -6.370 1.00 90.00 81 ASN A O 1
ATOM 655 N N . VAL A 1 82 ? 13.072 8.533 -4.592 1.00 91.50 82 VAL A N 1
ATOM 656 C CA . VAL A 1 82 ? 12.251 9.230 -3.593 1.00 91.50 82 VAL A CA 1
ATOM 657 C C . VAL A 1 82 ? 12.243 10.738 -3.834 1.00 91.50 82 VAL A C 1
ATOM 659 O O . VAL A 1 82 ? 11.166 11.332 -3.872 1.00 91.50 82 VAL A O 1
ATOM 662 N N . GLY A 1 83 ? 13.400 11.362 -4.077 1.00 92.38 83 GLY A N 1
ATOM 663 C CA . GLY A 1 83 ? 13.473 12.801 -4.345 1.00 92.38 83 GLY A CA 1
ATOM 664 C C . GLY A 1 83 ? 12.625 13.222 -5.552 1.00 92.38 83 GLY A C 1
ATOM 665 O O . GLY A 1 83 ? 11.966 14.266 -5.539 1.00 92.38 83 GLY A O 1
ATOM 666 N N . LYS A 1 84 ? 12.556 12.382 -6.592 1.00 92.56 84 LYS A N 1
ATOM 667 C CA . LYS A 1 84 ? 11.710 12.631 -7.768 1.00 92.56 84 LYS A CA 1
ATOM 668 C C . LYS A 1 84 ? 10.230 12.411 -7.511 1.00 92.56 84 LYS A C 1
ATOM 670 O O . LYS A 1 84 ? 9.440 13.232 -7.972 1.00 92.56 84 LYS A O 1
ATOM 675 N N . ILE A 1 85 ? 9.863 11.369 -6.768 1.00 92.06 85 ILE A N 1
ATOM 676 C CA . ILE A 1 85 ? 8.479 11.138 -6.329 1.00 92.06 85 ILE A CA 1
ATOM 677 C C . ILE A 1 85 ? 8.000 12.335 -5.502 1.00 92.06 85 ILE A C 1
ATOM 679 O O . ILE A 1 85 ? 6.942 12.897 -5.770 1.00 92.06 85 ILE A O 1
ATOM 683 N N . VAL A 1 86 ? 8.813 12.804 -4.556 1.00 92.00 86 VAL A N 1
ATOM 684 C CA . VAL A 1 86 ? 8.514 13.985 -3.737 1.00 92.00 86 VAL A CA 1
ATOM 685 C C . VAL A 1 86 ? 8.361 15.240 -4.599 1.00 92.00 86 VAL A C 1
ATOM 687 O O . VAL A 1 86 ? 7.427 16.012 -4.389 1.00 92.00 86 VAL A O 1
ATOM 690 N N . CYS A 1 87 ? 9.236 15.446 -5.587 1.00 92.88 87 CYS A N 1
ATOM 691 C CA . CYS A 1 87 ? 9.130 16.572 -6.521 1.00 92.88 87 CYS A CA 1
ATOM 692 C C . CYS A 1 87 ? 7.834 16.486 -7.358 1.00 92.88 87 CYS A C 1
ATOM 694 O O . CYS A 1 87 ? 7.128 17.484 -7.492 1.00 92.88 87 CYS A O 1
ATOM 696 N N . PHE A 1 88 ? 7.463 15.295 -7.844 1.00 93.75 88 PHE A N 1
ATOM 697 C CA . PHE A 1 88 ? 6.196 15.047 -8.542 1.00 93.75 88 PHE A CA 1
ATOM 698 C C . PHE A 1 88 ? 4.974 15.364 -7.664 1.00 93.75 88 PHE A C 1
ATOM 700 O O . PHE A 1 88 ? 4.094 16.120 -8.081 1.00 93.75 88 PHE A O 1
ATOM 707 N N . LEU A 1 89 ? 4.941 14.847 -6.433 1.00 89.88 89 LEU A N 1
ATOM 708 C CA . LEU A 1 89 ? 3.835 15.057 -5.497 1.00 89.88 89 LEU A CA 1
ATOM 709 C C . LEU A 1 89 ? 3.682 16.542 -5.134 1.00 89.88 89 LEU A C 1
ATOM 711 O O . LEU A 1 89 ? 2.576 17.077 -5.201 1.00 89.88 89 LEU A O 1
ATOM 715 N N . LYS A 1 90 ? 4.789 17.242 -4.850 1.00 92.00 90 LYS A N 1
ATOM 716 C CA . LYS A 1 90 ? 4.781 18.693 -4.584 1.00 92.00 90 LYS A CA 1
ATOM 717 C C . LYS A 1 90 ? 4.258 19.495 -5.777 1.00 92.00 90 LYS A C 1
ATOM 719 O O . LYS A 1 90 ? 3.417 20.372 -5.596 1.00 92.00 90 LYS A O 1
ATOM 724 N N . ASN A 1 91 ? 4.705 19.174 -6.993 1.00 91.25 91 ASN A N 1
ATOM 725 C CA . ASN A 1 91 ? 4.230 19.831 -8.217 1.00 91.25 91 ASN A CA 1
ATOM 726 C C . ASN A 1 91 ? 2.750 19.543 -8.510 1.00 91.25 91 ASN A C 1
ATOM 728 O O . ASN A 1 91 ? 2.089 20.345 -9.164 1.00 91.25 91 ASN A O 1
ATOM 732 N N . SER A 1 92 ? 2.229 18.432 -7.991 1.00 86.44 92 SER A N 1
ATOM 733 C CA . SER A 1 92 ? 0.816 18.051 -8.084 1.00 86.44 92 SER A CA 1
ATOM 734 C C . SER A 1 92 ? -0.045 18.6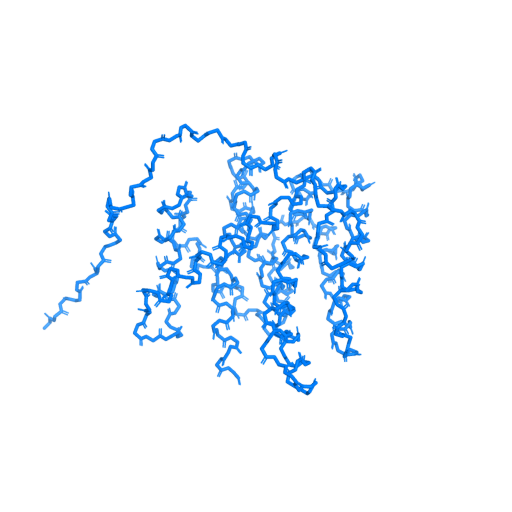53 -6.961 1.00 86.44 92 SER A C 1
ATOM 736 O O . SER A 1 92 ? -1.228 18.346 -6.862 1.00 86.44 92 SER A O 1
ATOM 738 N N . GLY A 1 93 ? 0.526 19.521 -6.115 1.00 88.56 93 GLY A N 1
ATOM 739 C CA . GLY A 1 93 ? -0.188 20.229 -5.048 1.00 88.56 93 GLY A CA 1
ATOM 740 C C . GLY A 1 93 ? -0.245 19.495 -3.706 1.00 88.56 93 GLY A C 1
ATOM 741 O O . GLY A 1 93 ? -0.885 19.990 -2.778 1.00 88.56 93 GLY A O 1
ATOM 742 N N . TYR A 1 94 ? 0.432 18.353 -3.567 1.00 87.88 94 TYR A N 1
ATOM 743 C CA . TYR A 1 94 ? 0.471 17.604 -2.313 1.00 87.88 94 TYR A CA 1
ATOM 744 C C . TYR A 1 94 ? 1.525 18.166 -1.359 1.00 87.88 94 TYR A C 1
ATOM 746 O O . TYR A 1 94 ? 2.656 18.483 -1.738 1.00 87.88 94 TYR A O 1
ATOM 754 N N . ILE A 1 95 ? 1.162 18.243 -0.081 1.00 86.44 95 ILE A N 1
ATOM 755 C CA . ILE A 1 95 ? 2.080 18.632 0.987 1.00 86.44 95 ILE A CA 1
ATOM 756 C C . ILE A 1 95 ? 2.777 17.366 1.477 1.00 86.44 95 ILE A C 1
ATOM 758 O O . ILE A 1 95 ? 2.190 16.574 2.209 1.00 86.44 95 ILE A O 1
ATOM 762 N N . VAL A 1 96 ? 4.029 17.182 1.065 1.00 87.81 96 VAL A N 1
ATOM 763 C CA . VAL A 1 96 ? 4.847 16.028 1.455 1.00 87.81 96 VAL A CA 1
ATOM 764 C C . VAL A 1 96 ? 6.187 16.467 2.035 1.00 87.81 96 VAL A C 1
ATOM 766 O O . VAL A 1 96 ? 6.846 17.377 1.518 1.00 87.81 96 VAL A O 1
ATOM 769 N N . ASP A 1 97 ? 6.590 15.796 3.110 1.00 86.81 97 ASP A N 1
ATOM 770 C CA . ASP A 1 97 ? 7.917 15.917 3.701 1.00 86.81 97 ASP A CA 1
ATOM 771 C C . ASP A 1 97 ? 8.843 14.840 3.123 1.00 86.81 97 ASP A C 1
ATOM 773 O O . ASP A 1 97 ? 8.528 13.651 3.145 1.00 86.81 97 ASP A O 1
ATOM 777 N N . GLU A 1 98 ? 9.981 15.264 2.577 1.00 85.31 98 GLU A N 1
ATOM 778 C CA . GLU A 1 98 ? 10.889 14.378 1.842 1.00 85.31 98 GLU A CA 1
ATOM 779 C C . GLU A 1 98 ? 11.511 13.316 2.744 1.00 85.31 98 GLU A C 1
ATOM 781 O O . GLU A 1 98 ? 11.554 12.143 2.378 1.00 85.31 98 GLU A O 1
ATOM 786 N N . PHE A 1 99 ? 11.935 13.722 3.942 1.00 84.00 99 PHE A N 1
ATOM 787 C CA . PHE A 1 99 ? 12.527 12.820 4.921 1.00 84.00 99 PHE A CA 1
ATOM 788 C C . PHE A 1 99 ? 11.518 11.759 5.373 1.00 84.00 99 PHE A C 1
ATOM 790 O O . PHE A 1 99 ? 11.835 10.572 5.405 1.00 84.00 99 PHE A O 1
ATOM 797 N N . SER A 1 100 ? 10.279 12.172 5.642 1.00 88.88 100 SER A N 1
ATOM 798 C CA . SER A 1 100 ? 9.197 11.266 6.029 1.00 88.88 100 SER A CA 1
ATOM 799 C C . SER A 1 100 ? 8.869 10.247 4.934 1.00 88.88 100 SER A C 1
ATOM 801 O O . SER A 1 100 ? 8.729 9.063 5.236 1.00 88.88 100 SER A O 1
ATOM 803 N N . ILE A 1 101 ? 8.789 10.674 3.666 1.00 89.69 101 ILE A N 1
ATOM 804 C CA . ILE A 1 101 ? 8.560 9.752 2.540 1.00 89.69 101 ILE A CA 1
ATOM 805 C C . ILE A 1 101 ? 9.739 8.793 2.377 1.00 89.69 101 ILE A C 1
ATOM 807 O O . ILE A 1 101 ? 9.521 7.601 2.178 1.00 89.69 101 ILE A O 1
ATOM 811 N N . TYR A 1 102 ? 10.975 9.281 2.494 1.00 92.50 102 TYR A N 1
ATOM 812 C CA . TYR A 1 102 ? 12.162 8.437 2.385 1.00 92.50 102 TYR A CA 1
ATOM 813 C C . TYR A 1 102 ? 12.181 7.324 3.438 1.00 92.50 102 TYR A C 1
ATOM 815 O O . TYR A 1 102 ? 12.290 6.150 3.084 1.00 92.50 102 TYR A O 1
ATOM 823 N N . GLU A 1 103 ? 12.022 7.671 4.717 1.00 93.06 103 GLU A N 1
ATOM 824 C CA . GLU A 1 103 ? 12.040 6.689 5.808 1.00 93.06 103 GLU A CA 1
ATOM 825 C C . GLU A 1 103 ? 10.868 5.705 5.711 1.00 93.06 103 GLU A C 1
ATOM 827 O O . GLU A 1 103 ? 11.042 4.508 5.952 1.00 93.06 103 GLU A O 1
ATOM 832 N N . MET A 1 104 ? 9.688 6.177 5.298 1.00 94.06 104 MET A N 1
ATOM 833 C CA . MET A 1 104 ? 8.534 5.319 5.035 1.00 94.06 104 MET A CA 1
ATOM 834 C C . MET A 1 104 ? 8.829 4.312 3.919 1.00 94.06 104 MET A C 1
ATOM 836 O O . MET A 1 104 ? 8.681 3.112 4.140 1.00 94.06 104 MET A O 1
ATOM 840 N N . VAL A 1 105 ? 9.252 4.777 2.738 1.00 93.12 105 VAL A N 1
ATOM 841 C CA . VAL A 1 105 ? 9.537 3.900 1.592 1.00 93.12 105 VAL A CA 1
ATOM 842 C C . VAL A 1 105 ? 10.619 2.893 1.961 1.00 93.12 105 VAL A C 1
ATOM 844 O O . VAL A 1 105 ? 10.456 1.703 1.713 1.00 93.12 105 VAL A O 1
ATOM 847 N N . LYS A 1 106 ? 11.698 3.342 2.607 1.00 94.12 106 LYS A N 1
ATOM 848 C CA . LYS A 1 106 ? 12.767 2.461 3.077 1.00 94.12 106 LYS A CA 1
ATOM 849 C C . LYS A 1 106 ? 12.236 1.370 4.014 1.00 94.12 106 LYS A C 1
ATOM 851 O O . LYS A 1 106 ? 12.511 0.199 3.782 1.00 94.12 106 LYS A O 1
ATOM 856 N N . THR A 1 107 ? 11.433 1.742 5.012 1.00 94.19 107 THR A N 1
ATOM 857 C CA . THR A 1 107 ? 10.835 0.799 5.974 1.00 94.19 107 THR A CA 1
ATOM 858 C C . THR A 1 107 ? 9.947 -0.240 5.283 1.00 94.19 107 THR A C 1
ATOM 860 O O . THR A 1 107 ? 9.996 -1.417 5.626 1.00 94.19 107 THR A O 1
ATOM 863 N N . VAL A 1 108 ? 9.148 0.182 4.297 1.00 94.00 108 VAL A N 1
ATOM 864 C CA . VAL A 1 108 ? 8.287 -0.715 3.510 1.00 94.00 108 VAL A CA 1
ATOM 865 C C . VAL A 1 108 ? 9.123 -1.689 2.680 1.00 94.00 108 VAL A C 1
ATOM 867 O O . VAL A 1 108 ? 8.889 -2.893 2.717 1.00 94.00 108 VAL A O 1
ATOM 870 N N . LEU A 1 109 ? 10.137 -1.192 1.971 1.00 92.56 109 LEU A N 1
ATOM 871 C CA . LEU A 1 109 ? 10.992 -2.018 1.117 1.00 92.56 109 LEU A CA 1
ATOM 872 C C . LEU A 1 109 ? 11.823 -3.036 1.901 1.00 92.56 109 LEU A C 1
ATOM 874 O O . LEU A 1 109 ? 12.010 -4.157 1.433 1.00 92.56 109 LEU A 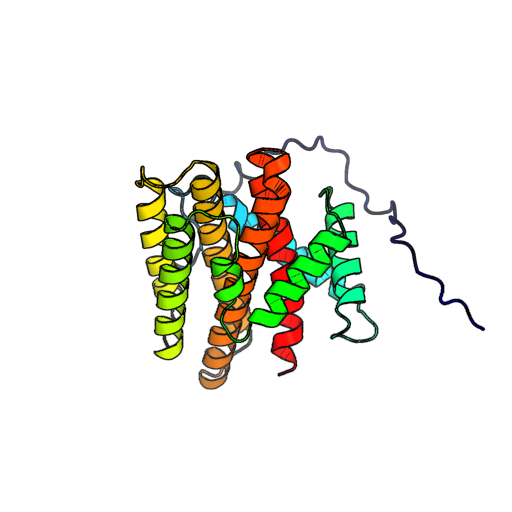O 1
ATOM 878 N N . GLU A 1 110 ? 12.312 -2.663 3.085 1.00 94.44 110 GLU A N 1
ATOM 879 C CA . GLU A 1 110 ? 13.072 -3.559 3.967 1.00 94.44 110 GLU A CA 1
ATOM 880 C C . GLU A 1 110 ? 12.228 -4.739 4.481 1.00 94.44 110 GLU A C 1
ATOM 882 O O . GLU A 1 110 ? 12.787 -5.779 4.825 1.00 94.44 110 GLU A O 1
ATOM 887 N N . ASP A 1 111 ? 10.896 -4.613 4.489 1.00 94.88 111 ASP A N 1
ATOM 888 C CA . ASP A 1 111 ? 9.956 -5.650 4.935 1.00 94.88 111 ASP A CA 1
ATOM 889 C C . ASP A 1 111 ? 9.156 -6.286 3.779 1.00 94.88 111 ASP A C 1
ATOM 891 O O . ASP A 1 111 ? 8.256 -7.096 4.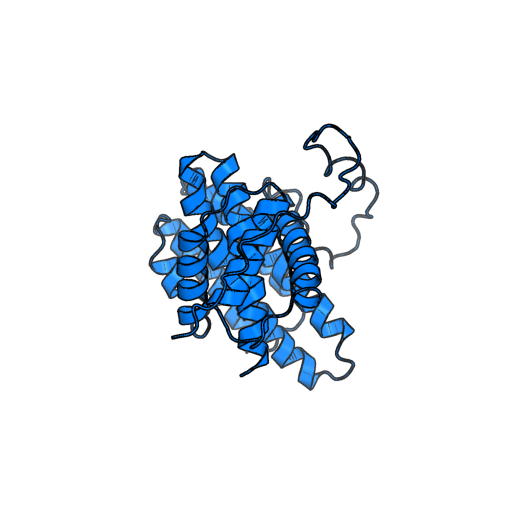014 1.00 94.88 111 ASP A O 1
ATOM 895 N N . ALA A 1 112 ? 9.476 -5.954 2.523 1.00 91.44 112 ALA A N 1
ATOM 896 C CA . ALA A 1 112 ? 8.746 -6.438 1.348 1.00 91.44 112 ALA A CA 1
ATOM 897 C C . ALA A 1 112 ? 8.778 -7.973 1.221 1.00 91.44 112 ALA A C 1
ATOM 899 O O . ALA A 1 112 ? 7.766 -8.585 0.886 1.00 91.44 112 ALA A O 1
ATOM 900 N N . ASP A 1 113 ? 9.904 -8.608 1.569 1.00 89.62 113 ASP A N 1
ATOM 901 C CA . ASP A 1 113 ? 10.054 -10.074 1.548 1.00 89.62 113 ASP A CA 1
ATOM 902 C C . ASP A 1 113 ? 9.193 -10.777 2.627 1.00 89.62 113 ASP A C 1
ATOM 904 O O . ASP A 1 113 ? 8.995 -11.989 2.577 1.00 89.62 113 ASP A O 1
ATOM 908 N N . ASN A 1 114 ? 8.656 -10.021 3.590 1.00 92.56 114 ASN A N 1
ATOM 909 C CA . ASN A 1 114 ? 7.712 -10.475 4.613 1.00 92.56 114 ASN A CA 1
ATOM 910 C C . ASN A 1 114 ? 6.316 -9.846 4.412 1.00 92.56 114 ASN A C 1
ATOM 912 O O . ASN A 1 114 ? 5.556 -9.669 5.366 1.00 92.56 114 ASN A O 1
ATOM 916 N N . TYR A 1 115 ? 5.983 -9.467 3.172 1.00 92.50 115 TYR A N 1
ATOM 917 C CA . TYR A 1 115 ? 4.698 -8.859 2.814 1.00 92.50 115 TYR A CA 1
ATOM 918 C C . TYR A 1 115 ? 4.328 -7.685 3.733 1.00 92.50 115 TYR A C 1
ATOM 920 O O . TYR A 1 115 ? 3.185 -7.546 4.161 1.00 92.50 115 TYR A O 1
ATOM 928 N N . CYS A 1 116 ? 5.314 -6.871 4.118 1.00 95.00 116 CYS A N 1
ATOM 929 C CA . CYS A 1 116 ? 5.142 -5.714 4.996 1.00 95.00 116 CYS A CA 1
ATOM 930 C C . CYS A 1 116 ? 4.414 -5.995 6.334 1.00 95.00 116 CYS A C 1
ATOM 932 O O . CYS A 1 116 ? 3.910 -5.071 6.984 1.00 95.00 116 CYS A O 1
ATOM 934 N N . LEU A 1 117 ? 4.331 -7.254 6.780 1.00 94.69 117 LEU A N 1
ATOM 935 C CA . LEU A 1 117 ? 3.580 -7.620 7.982 1.00 94.69 117 LEU A CA 1
ATOM 936 C C . LEU A 1 117 ? 4.223 -7.056 9.258 1.00 94.69 117 LEU A C 1
ATOM 938 O O . LEU A 1 117 ? 3.509 -6.751 10.217 1.00 94.69 117 LEU A O 1
ATOM 942 N N . ASN A 1 118 ? 5.548 -6.856 9.291 1.00 96.62 118 ASN A N 1
ATOM 943 C CA . ASN A 1 118 ? 6.196 -6.183 10.418 1.00 96.62 118 ASN A CA 1
ATOM 944 C C . ASN A 1 118 ? 5.872 -4.689 10.425 1.00 96.62 118 ASN A C 1
ATOM 946 O O . ASN A 1 118 ? 5.698 -4.122 11.507 1.00 96.62 118 ASN A O 1
ATOM 950 N N . VAL A 1 119 ? 5.737 -4.058 9.255 1.00 95.81 119 VAL A N 1
ATOM 951 C CA . VAL A 1 119 ? 5.283 -2.662 9.154 1.00 95.81 119 VAL A CA 1
ATOM 952 C C . VAL A 1 119 ? 3.895 -2.504 9.769 1.00 95.81 119 VAL A C 1
ATOM 954 O O . VAL A 1 119 ? 3.699 -1.657 10.644 1.00 95.81 119 VAL A O 1
ATOM 957 N N . ILE A 1 120 ? 2.946 -3.365 9.388 1.00 96.00 120 ILE A N 1
ATOM 958 C CA . ILE A 1 120 ? 1.585 -3.345 9.945 1.00 96.00 120 ILE A CA 1
ATOM 959 C C . ILE A 1 120 ? 1.611 -3.593 11.456 1.00 96.00 120 ILE A C 1
ATOM 961 O O . ILE A 1 120 ? 1.035 -2.816 12.225 1.00 96.00 120 ILE A O 1
ATOM 965 N N . LYS A 1 121 ? 2.338 -4.621 11.907 1.00 96.50 121 LYS A N 1
ATOM 966 C CA . LYS A 1 121 ? 2.472 -4.978 13.327 1.00 96.50 121 LYS A CA 1
ATOM 967 C C . LYS A 1 121 ? 3.014 -3.828 14.183 1.00 96.50 121 LYS A C 1
ATOM 969 O O . LYS A 1 121 ? 2.511 -3.589 15.285 1.00 96.50 121 LYS A O 1
ATOM 974 N N . ASN A 1 122 ? 4.010 -3.103 13.676 1.00 95.94 122 ASN A N 1
ATOM 975 C CA . ASN A 1 122 ? 4.678 -2.010 14.386 1.00 95.94 122 ASN A CA 1
ATOM 976 C C . ASN A 1 122 ? 4.005 -0.638 14.187 1.00 95.94 122 ASN A C 1
ATOM 978 O O . ASN A 1 122 ? 4.456 0.352 14.763 1.00 95.94 122 ASN A O 1
ATOM 982 N N . SER A 1 123 ? 2.923 -0.564 13.406 1.00 94.94 123 SER A N 1
ATOM 983 C CA . SER A 1 123 ? 2.168 0.673 13.186 1.00 94.94 123 SER A CA 1
ATOM 984 C C . SER A 1 123 ? 1.472 1.184 14.460 1.00 94.94 123 SER A C 1
ATOM 986 O O . SER A 1 123 ? 1.398 0.502 15.489 1.00 94.94 123 SER A O 1
ATOM 988 N N . LYS A 1 124 ? 0.922 2.402 14.389 1.00 94.94 124 LYS A N 1
ATOM 989 C CA . LYS A 1 124 ? 0.142 3.019 15.480 1.00 94.94 124 LYS A CA 1
ATOM 990 C C . LYS A 1 124 ? -1.349 2.654 15.465 1.00 94.94 124 LYS A C 1
ATOM 992 O O . LYS A 1 124 ? -2.095 3.200 16.270 1.00 94.94 124 LYS A O 1
ATOM 997 N N . LEU A 1 125 ? -1.776 1.762 14.569 1.00 93.75 125 LEU A N 1
ATOM 998 C CA . LEU A 1 125 ? -3.139 1.228 14.556 1.00 93.75 125 LEU A CA 1
ATOM 999 C C . LEU A 1 125 ? -3.452 0.493 15.869 1.00 93.75 125 LEU A C 1
ATOM 1001 O O . LEU A 1 125 ? -2.542 -0.005 16.542 1.00 93.75 125 LEU A O 1
ATOM 1005 N N . SER A 1 126 ? -4.733 0.383 16.218 1.00 95.19 126 SER A N 1
ATOM 1006 C CA . SER A 1 126 ? -5.148 -0.497 17.314 1.00 95.19 126 SER A CA 1
ATOM 1007 C C . SER A 1 126 ? -4.855 -1.966 16.995 1.00 95.19 126 SER A C 1
ATOM 1009 O O . SER A 1 126 ? -4.750 -2.359 15.830 1.00 95.19 126 SER A O 1
ATOM 1011 N N . ASP A 1 127 ? -4.746 -2.795 18.034 1.00 95.69 127 ASP A N 1
ATOM 1012 C CA . ASP A 1 127 ? -4.468 -4.227 17.876 1.00 95.69 127 ASP A CA 1
ATOM 1013 C C . ASP A 1 127 ? -5.532 -4.936 17.025 1.00 95.69 127 ASP A C 1
ATOM 1015 O O . ASP A 1 127 ? -5.194 -5.797 16.212 1.00 95.69 127 ASP A O 1
ATOM 1019 N N . GLU A 1 128 ? -6.799 -4.530 17.149 1.00 95.25 128 GLU A N 1
ATOM 1020 C CA . GLU A 1 128 ? -7.886 -5.063 16.324 1.00 95.25 128 GLU A CA 1
ATOM 1021 C C . GLU A 1 128 ? -7.687 -4.700 14.847 1.00 95.25 128 GLU A C 1
ATOM 1023 O O . GLU A 1 128 ? -7.722 -5.574 13.987 1.00 95.25 128 GLU A O 1
ATOM 1028 N N . SER A 1 129 ? -7.384 -3.440 14.532 1.00 95.69 129 SER A N 1
ATOM 1029 C CA . SER A 1 129 ? -7.149 -3.008 13.147 1.00 95.69 129 SER A CA 1
ATOM 1030 C C . SER A 1 129 ? -5.907 -3.650 12.529 1.00 95.69 129 SER A C 1
ATOM 1032 O O . SER A 1 129 ? -5.934 -4.053 11.366 1.00 95.69 129 SER A O 1
ATOM 1034 N N . LYS A 1 130 ? -4.826 -3.808 13.307 1.00 96.44 130 LYS A N 1
ATOM 1035 C CA . LYS A 1 130 ? -3.630 -4.549 12.873 1.00 96.44 130 LYS A CA 1
ATOM 1036 C C . LYS A 1 130 ? -3.970 -5.987 12.522 1.00 96.44 130 LYS A C 1
ATOM 1038 O O . LYS A 1 130 ? -3.491 -6.494 11.508 1.00 96.44 130 LYS A O 1
ATOM 1043 N N . LYS A 1 131 ? -4.788 -6.632 13.355 1.00 96.38 131 LYS A N 1
ATOM 1044 C CA . LYS A 1 131 ? -5.250 -7.996 13.127 1.00 96.38 131 LYS A CA 1
ATOM 1045 C C . LYS A 1 131 ? -6.094 -8.080 11.857 1.00 96.38 131 LYS A C 1
ATOM 1047 O O . LYS A 1 131 ? -5.784 -8.906 11.014 1.00 96.38 131 LYS A O 1
ATOM 1052 N N . ILE A 1 132 ? -7.072 -7.193 11.668 1.00 96.62 132 ILE A N 1
ATOM 1053 C CA . ILE A 1 132 ? -7.910 -7.164 10.458 1.00 96.62 132 ILE A CA 1
ATOM 1054 C C . ILE A 1 132 ? -7.045 -7.021 9.189 1.00 96.62 132 ILE A C 1
ATOM 1056 O O . ILE A 1 132 ? -7.231 -7.790 8.246 1.00 96.62 132 ILE A O 1
ATOM 1060 N N . LEU A 1 133 ? -6.085 -6.085 9.162 1.00 96.06 133 LEU A N 1
ATOM 1061 C CA . LEU A 1 133 ? -5.177 -5.925 8.013 1.00 96.06 133 LEU A CA 1
ATOM 1062 C C . LEU A 1 133 ? -4.299 -7.155 7.789 1.00 96.06 133 LEU A C 1
ATOM 1064 O O . LEU A 1 133 ? -4.136 -7.598 6.656 1.00 96.06 133 LEU A O 1
ATOM 1068 N N . SER A 1 134 ? -3.737 -7.709 8.861 1.00 97.06 134 SER A N 1
ATOM 1069 C CA . SER A 1 134 ? -2.883 -8.894 8.762 1.00 97.06 134 SER A CA 1
ATOM 1070 C C . SER A 1 134 ? -3.674 -10.103 8.266 1.00 97.06 134 SER A C 1
ATOM 1072 O O . SER A 1 134 ? -3.173 -10.860 7.444 1.00 97.06 134 SER A O 1
ATOM 1074 N N . ASP A 1 135 ? -4.913 -10.272 8.730 1.00 97.44 135 ASP A N 1
ATOM 1075 C CA . ASP A 1 135 ? -5.788 -11.373 8.338 1.00 97.44 135 ASP A CA 1
ATOM 1076 C C . ASP A 1 135 ? -6.109 -11.309 6.839 1.00 97.44 135 ASP A C 1
ATOM 1078 O O . ASP A 1 135 ? -5.967 -12.326 6.162 1.00 97.44 135 ASP A O 1
ATOM 1082 N N . VAL A 1 136 ? -6.462 -10.132 6.294 1.00 97.25 136 VAL A N 1
ATOM 1083 C CA . VAL A 1 136 ? -6.704 -10.016 4.844 1.00 97.25 136 VAL A CA 1
ATOM 1084 C C . VAL A 1 136 ? -5.425 -10.248 4.041 1.00 97.25 136 VAL A C 1
ATOM 1086 O O . VAL A 1 136 ? -5.462 -10.989 3.067 1.00 97.25 136 VAL A O 1
ATOM 1089 N N . ILE A 1 137 ? -4.278 -9.693 4.460 1.00 96.38 137 ILE A N 1
ATOM 1090 C CA . ILE A 1 137 ? -2.999 -9.883 3.755 1.00 96.38 137 ILE A CA 1
ATOM 1091 C C . ILE A 1 137 ? -2.634 -11.370 3.724 1.00 96.38 137 ILE A C 1
ATOM 1093 O O . ILE A 1 137 ? -2.309 -11.896 2.663 1.00 96.38 137 ILE A O 1
ATOM 1097 N N . ASN A 1 138 ? -2.750 -12.066 4.857 1.00 96.38 138 ASN A N 1
ATOM 1098 C CA . ASN A 1 138 ? -2.500 -13.503 4.936 1.00 96.38 138 ASN A CA 1
ATOM 1099 C C . ASN A 1 138 ? -3.461 -14.308 4.054 1.00 96.38 138 ASN A C 1
ATOM 1101 O O . ASN A 1 138 ? -3.027 -15.252 3.399 1.00 96.38 138 ASN A O 1
ATOM 1105 N N . GLU A 1 139 ? -4.743 -13.938 3.993 1.00 96.12 139 GLU A N 1
ATOM 1106 C CA . GLU A 1 139 ? -5.694 -14.584 3.082 1.00 96.12 139 GLU A CA 1
ATOM 1107 C C . GLU A 1 139 ? -5.266 -14.411 1.616 1.00 96.12 139 GLU A C 1
ATOM 1109 O O . GLU A 1 139 ? -5.254 -15.387 0.866 1.00 96.12 139 GLU A O 1
ATOM 1114 N N . LEU A 1 140 ? -4.827 -13.213 1.212 1.00 94.06 140 LEU A N 1
ATOM 1115 C CA . LEU A 1 140 ? -4.346 -12.974 -0.153 1.00 94.06 140 LEU A CA 1
ATOM 1116 C C . LEU A 1 140 ? -3.038 -13.714 -0.468 1.00 94.06 140 LEU A C 1
ATOM 1118 O O . LEU A 1 140 ? -2.881 -14.213 -1.582 1.00 94.06 140 LEU A O 1
ATOM 1122 N N . ILE A 1 141 ? -2.122 -13.829 0.500 1.00 92.38 141 ILE A N 1
ATOM 1123 C CA . ILE A 1 141 ? -0.905 -14.646 0.365 1.00 92.38 141 ILE A CA 1
ATOM 1124 C C . ILE A 1 141 ? -1.288 -16.101 0.111 1.00 92.38 141 ILE A C 1
ATOM 1126 O O . ILE A 1 141 ? -0.810 -16.694 -0.852 1.00 92.38 141 ILE A O 1
ATOM 1130 N N . VAL A 1 142 ? -2.207 -16.658 0.905 1.00 93.19 142 VAL A N 1
ATOM 1131 C CA . VAL A 1 142 ? -2.686 -18.035 0.723 1.00 93.19 142 VAL A CA 1
ATOM 1132 C C . VAL A 1 142 ? -3.325 -18.220 -0.655 1.00 93.19 142 VAL A C 1
ATOM 1134 O O . VAL A 1 142 ? -3.079 -19.235 -1.305 1.00 93.19 142 VAL A O 1
ATOM 1137 N N . LEU A 1 143 ? -4.118 -17.261 -1.143 1.00 90.44 143 LEU A N 1
ATOM 1138 C CA . LEU A 1 143 ? -4.666 -17.318 -2.505 1.00 90.44 143 LEU A CA 1
ATOM 1139 C C . LEU A 1 143 ? -3.551 -17.357 -3.562 1.00 90.44 143 LEU A C 1
ATOM 1141 O O . LEU A 1 143 ? -3.608 -18.173 -4.484 1.00 90.44 143 LEU A O 1
ATOM 1145 N N . SER A 1 144 ? -2.516 -16.535 -3.395 1.00 87.12 144 SER A N 1
ATOM 1146 C CA . SER A 1 144 ? -1.379 -16.469 -4.315 1.00 87.12 144 SER A CA 1
ATOM 1147 C C . SER A 1 144 ? -0.508 -17.725 -4.282 1.00 87.12 144 SER A C 1
ATOM 1149 O O . SER A 1 144 ? -0.064 -18.181 -5.334 1.00 87.12 144 SER A O 1
ATOM 1151 N N . GLU A 1 145 ? -0.269 -18.310 -3.107 1.00 87.62 145 GLU A N 1
ATOM 1152 C CA . GLU A 1 145 ? 0.485 -19.561 -2.943 1.00 87.62 145 GLU A CA 1
ATOM 1153 C C . GLU A 1 145 ? -0.250 -20.767 -3.540 1.00 87.62 145 GLU A C 1
ATOM 1155 O O . GLU A 1 145 ? 0.383 -21.709 -4.011 1.00 87.62 145 GLU A O 1
ATOM 1160 N N . ASN A 1 146 ? -1.586 -20.720 -3.579 1.00 86.44 146 ASN A N 1
ATOM 1161 C CA . ASN A 1 146 ? -2.422 -21.711 -4.261 1.00 86.44 146 ASN A CA 1
ATOM 1162 C C . ASN A 1 146 ? -2.584 -21.433 -5.766 1.00 86.44 146 ASN A C 1
ATOM 1164 O O . ASN A 1 146 ? -3.479 -21.991 -6.402 1.00 86.44 146 ASN A O 1
ATOM 1168 N N . GLU A 1 147 ? -1.735 -20.573 -6.334 1.00 81.94 147 GLU A N 1
ATOM 1169 C CA . GLU A 1 147 ? -1.692 -20.247 -7.761 1.00 81.94 147 GLU A CA 1
ATOM 1170 C C . GLU A 1 147 ? -3.014 -19.684 -8.317 1.00 81.94 147 GLU A C 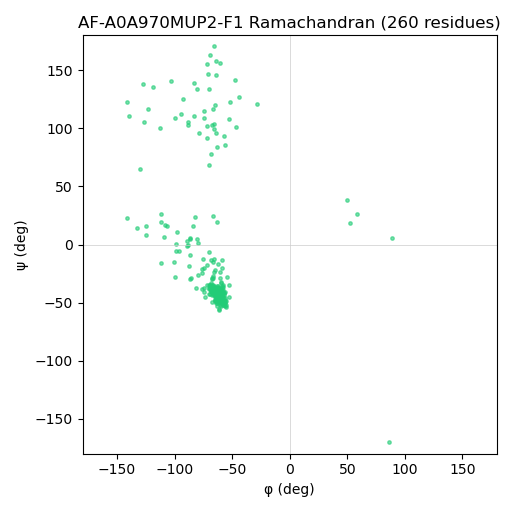1
ATOM 1172 O O . GLU A 1 147 ? -3.301 -19.782 -9.513 1.00 81.94 147 GLU A O 1
ATOM 1177 N N . ILE A 1 148 ? -3.834 -19.064 -7.461 1.00 81.38 148 ILE A N 1
ATOM 1178 C CA . ILE A 1 148 ? -5.063 -18.404 -7.892 1.00 81.38 148 ILE A CA 1
ATOM 1179 C C . ILE A 1 148 ? -4.687 -17.092 -8.580 1.00 81.38 148 ILE A C 1
ATOM 1181 O O . ILE A 1 148 ? -4.180 -16.172 -7.945 1.00 81.38 148 ILE A O 1
ATOM 1185 N N . SER A 1 149 ? -4.960 -16.998 -9.881 1.00 77.00 149 SER A N 1
ATOM 1186 C CA . SER A 1 149 ? -4.672 -15.822 -10.715 1.00 77.00 149 SER A CA 1
ATOM 1187 C C . SER A 1 149 ? -5.939 -15.096 -11.185 1.00 77.00 149 SER A C 1
ATOM 1189 O O . SER A 1 149 ? -5.917 -14.420 -12.208 1.00 77.00 149 SER A O 1
ATOM 1191 N N 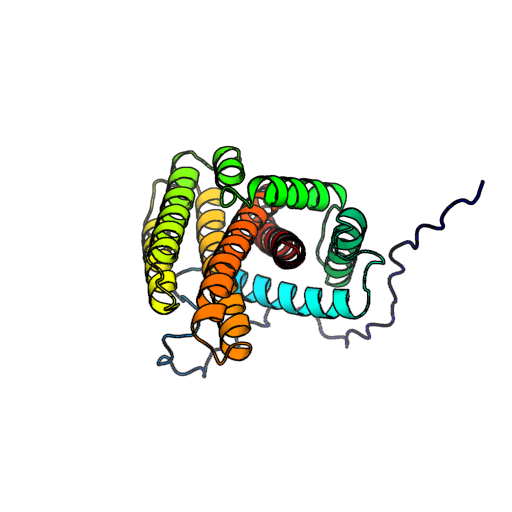. ASP A 1 150 ? -7.072 -15.315 -10.516 1.00 84.88 150 ASP A N 1
ATOM 1192 C CA . ASP A 1 150 ? -8.349 -14.675 -10.839 1.00 84.88 150 ASP A CA 1
ATOM 1193 C C . ASP A 1 150 ? -8.583 -13.501 -9.886 1.00 84.88 150 ASP A C 1
ATOM 1195 O O . ASP A 1 150 ? -8.870 -13.695 -8.701 1.00 84.88 150 ASP A O 1
ATOM 1199 N N . TYR A 1 151 ? -8.488 -12.280 -10.418 1.00 89.00 151 TYR A N 1
ATOM 1200 C CA . TYR A 1 151 ? -8.698 -11.046 -9.662 1.00 89.00 151 TYR A CA 1
ATOM 1201 C C . TYR A 1 151 ? -10.032 -11.014 -8.914 1.00 89.00 151 TYR A C 1
ATOM 1203 O O . TYR A 1 151 ? -10.092 -10.500 -7.796 1.00 89.00 151 TYR A O 1
ATOM 1211 N N . SER A 1 152 ? -11.094 -11.600 -9.475 1.00 89.88 152 SER A N 1
ATOM 1212 C CA . SER A 1 152 ? -12.418 -11.589 -8.849 1.00 89.88 152 SER A CA 1
ATOM 1213 C C . SER A 1 152 ? -12.423 -12.279 -7.479 1.00 89.88 152 SER A C 1
ATOM 1215 O O . SER A 1 152 ? -13.187 -11.889 -6.592 1.00 89.88 152 SER A O 1
ATOM 1217 N N . ILE A 1 153 ? -11.532 -13.255 -7.263 1.00 91.25 153 ILE A N 1
ATOM 1218 C CA . ILE A 1 153 ? -11.383 -13.963 -5.987 1.00 91.25 153 ILE A CA 1
ATOM 1219 C C . ILE A 1 153 ? -10.695 -13.066 -4.949 1.00 91.25 153 ILE A C 1
ATOM 1221 O O . ILE A 1 153 ? -11.202 -12.945 -3.833 1.00 91.25 153 ILE A O 1
ATOM 1225 N N . TYR A 1 154 ? -9.620 -12.366 -5.326 1.00 92.62 154 TYR A N 1
ATOM 1226 C CA . TYR A 1 154 ? -8.944 -11.391 -4.454 1.00 92.62 154 TYR A CA 1
ATOM 1227 C C . TYR A 1 154 ? -9.873 -10.232 -4.096 1.00 92.62 154 TYR A C 1
ATOM 1229 O O . TYR A 1 154 ? -10.022 -9.886 -2.925 1.00 92.62 154 TYR A O 1
ATOM 1237 N N . LYS A 1 155 ? -10.560 -9.670 -5.098 1.00 94.38 155 LYS A N 1
ATOM 1238 C CA . LYS A 1 155 ? -11.564 -8.621 -4.902 1.00 94.38 155 LYS A CA 1
ATOM 1239 C C . LYS A 1 155 ? -12.628 -9.080 -3.911 1.00 94.38 155 LYS A C 1
ATOM 1241 O O . LYS A 1 155 ? -12.909 -8.361 -2.958 1.00 94.38 155 LYS A O 1
ATOM 1246 N N . ARG A 1 156 ? -13.185 -10.284 -4.085 1.00 94.88 156 ARG A N 1
ATOM 1247 C CA . ARG A 1 156 ? -14.190 -10.834 -3.164 1.00 94.88 156 ARG A CA 1
ATOM 1248 C C . ARG A 1 156 ? -13.659 -10.946 -1.736 1.00 94.88 156 ARG A C 1
ATOM 1250 O O . ARG A 1 156 ? -14.375 -10.543 -0.824 1.00 94.88 156 ARG A O 1
ATOM 1257 N N . ALA A 1 157 ? -12.440 -11.449 -1.543 1.00 95.75 157 ALA A N 1
ATOM 1258 C CA . ALA A 1 157 ? -11.821 -11.525 -0.220 1.00 95.75 157 ALA A CA 1
ATOM 1259 C C . ALA A 1 157 ? -11.742 -10.133 0.428 1.00 95.75 157 ALA A C 1
ATOM 1261 O O . ALA A 1 157 ? -12.256 -9.938 1.525 1.00 95.75 157 ALA A O 1
ATOM 1262 N N . ILE A 1 158 ? -11.221 -9.128 -0.282 1.00 97.19 158 ILE A N 1
ATOM 1263 C CA . ILE A 1 158 ? -11.085 -7.766 0.258 1.00 97.19 158 ILE A CA 1
ATOM 1264 C C . ILE A 1 158 ? -12.450 -7.136 0.574 1.00 97.19 158 ILE A C 1
ATOM 1266 O O . ILE A 1 158 ? -12.622 -6.553 1.645 1.00 97.19 158 ILE A O 1
ATOM 1270 N N . LEU A 1 159 ? -13.450 -7.303 -0.299 1.00 96.44 159 LEU A N 1
ATOM 1271 C CA . LEU A 1 159 ? -14.806 -6.789 -0.069 1.00 96.44 159 LEU A CA 1
ATOM 1272 C C . LEU A 1 159 ? -15.448 -7.367 1.200 1.00 96.44 159 LEU A C 1
ATOM 1274 O O . LEU A 1 159 ? -16.197 -6.666 1.879 1.00 96.44 159 LEU A O 1
ATOM 1278 N N . LEU A 1 160 ? -15.138 -8.617 1.562 1.00 96.94 160 LEU A N 1
ATOM 1279 C CA . LEU A 1 160 ? -15.613 -9.202 2.820 1.00 96.94 160 LEU A CA 1
ATOM 1280 C C . LEU A 1 160 ? -15.022 -8.490 4.042 1.00 96.94 160 LEU A C 1
ATOM 1282 O O . LEU A 1 160 ? -15.712 -8.352 5.052 1.00 96.94 160 LEU A O 1
ATOM 1286 N N . TYR A 1 161 ? -13.767 -8.042 3.975 1.00 97.38 161 TYR A N 1
ATOM 1287 C CA . TYR A 1 161 ? -13.153 -7.256 5.047 1.00 97.38 161 TYR A CA 1
ATOM 1288 C C . TYR A 1 161 ? -13.677 -5.820 5.078 1.00 97.38 161 TYR A C 1
ATOM 1290 O O . TYR A 1 161 ? -13.955 -5.314 6.162 1.00 97.38 161 TYR A O 1
ATOM 1298 N N . GLU A 1 162 ? -13.921 -5.199 3.922 1.00 96.94 162 GLU A N 1
ATOM 1299 C CA . GLU A 1 162 ? -14.584 -3.891 3.860 1.00 96.94 162 GLU A CA 1
ATOM 1300 C C . GLU A 1 162 ? -15.975 -3.928 4.492 1.00 96.94 162 GLU A C 1
ATOM 1302 O O . GLU A 1 162 ? -16.262 -3.127 5.379 1.00 96.94 162 GLU A O 1
ATOM 1307 N N . ASP A 1 163 ? -16.814 -4.895 4.107 1.00 96.62 163 ASP A N 1
ATOM 1308 C CA . ASP A 1 163 ? -18.157 -5.047 4.672 1.00 96.62 163 ASP A CA 1
ATOM 1309 C C . ASP A 1 163 ? -18.094 -5.303 6.192 1.00 96.62 163 ASP A C 1
ATOM 1311 O O . ASP A 1 163 ? -18.902 -4.752 6.945 1.00 96.62 163 ASP A O 1
ATOM 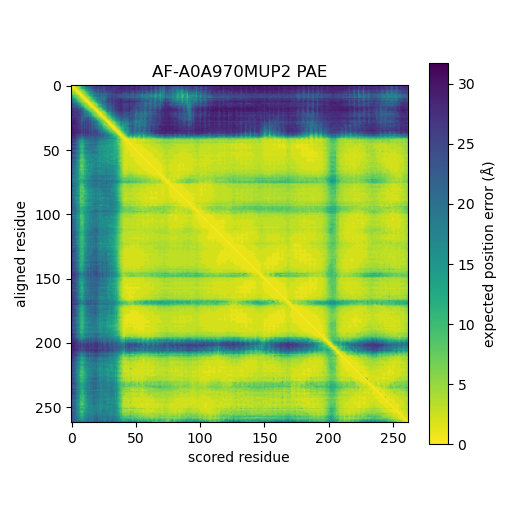1315 N N . LYS A 1 164 ? -17.118 -6.080 6.687 1.00 95.31 164 LYS A N 1
ATOM 1316 C CA . LYS A 1 164 ? -16.906 -6.265 8.137 1.00 95.31 164 LYS A CA 1
ATOM 1317 C C . LYS A 1 164 ? -16.518 -4.957 8.828 1.00 95.31 164 LYS A C 1
ATOM 1319 O O . LYS A 1 164 ? -17.062 -4.658 9.888 1.00 95.31 164 LYS A O 1
ATOM 1324 N N . THR A 1 165 ? -15.614 -4.175 8.244 1.00 96.25 165 THR A N 1
ATOM 1325 C CA . THR A 1 165 ? -15.133 -2.913 8.825 1.00 96.25 165 THR A CA 1
ATOM 1326 C C . THR A 1 165 ? -16.196 -1.817 8.804 1.00 96.25 165 THR A C 1
ATOM 1328 O O . THR A 1 165 ? -16.327 -1.093 9.789 1.00 96.25 165 THR A O 1
ATOM 1331 N N . ILE A 1 166 ? -17.001 -1.720 7.741 1.00 95.50 166 ILE A N 1
ATOM 1332 C CA . ILE A 1 166 ? -18.135 -0.781 7.654 1.00 95.50 166 ILE A CA 1
ATOM 1333 C C . ILE A 1 166 ? -19.139 -1.045 8.782 1.00 95.50 166 ILE A C 1
ATOM 1335 O O . ILE A 1 166 ? -19.650 -0.112 9.396 1.00 95.50 166 ILE A O 1
ATOM 1339 N N . ASN A 1 167 ? -19.403 -2.319 9.077 1.00 93.19 167 ASN A N 1
ATOM 1340 C CA . ASN A 1 167 ? -20.377 -2.725 10.089 1.00 93.19 167 ASN A CA 1
ATOM 1341 C C . ASN A 1 167 ? -19.781 -2.865 11.504 1.00 93.19 167 ASN A C 1
ATOM 1343 O O . ASN A 1 167 ? -20.505 -3.201 12.443 1.00 93.19 167 ASN A O 1
ATOM 1347 N N . SER A 1 168 ? -18.475 -2.642 11.675 1.00 89.88 168 SER A N 1
ATOM 1348 C CA . SER A 1 168 ? -17.797 -2.791 12.963 1.00 89.88 168 SER A CA 1
ATOM 1349 C C . SER A 1 168 ? -18.004 -1.566 13.850 1.00 89.88 168 SER A C 1
ATOM 1351 O O . SER A 1 168 ? -17.791 -0.432 13.434 1.00 89.88 168 SER A O 1
ATOM 1353 N N . THR A 1 169 ? -18.343 -1.802 15.118 1.00 84.25 169 THR A N 1
ATOM 1354 C CA . THR A 1 169 ? -18.339 -0.779 16.179 1.00 84.25 169 THR A CA 1
ATOM 1355 C C . THR A 1 169 ? -17.074 -0.830 17.042 1.00 84.25 169 THR A C 1
ATOM 1357 O O . THR A 1 169 ? -16.960 -0.077 18.005 1.00 84.25 169 THR A O 1
ATOM 1360 N N . ASN A 1 170 ? -16.148 -1.751 16.749 1.00 85.94 170 ASN A N 1
ATOM 1361 C CA . ASN A 1 170 ? -14.986 -2.049 17.596 1.00 85.94 170 ASN A CA 1
ATOM 1362 C C . ASN A 1 170 ? -13.709 -1.309 17.168 1.00 85.94 170 ASN A C 1
ATOM 1364 O O . ASN A 1 170 ? -12.692 -1.396 17.852 1.00 85.94 170 ASN A O 1
ATOM 1368 N N . THR A 1 171 ? -13.750 -0.586 16.050 1.00 87.19 171 THR A N 1
ATOM 1369 C CA . THR A 1 171 ? -12.641 0.230 15.542 1.00 87.19 171 THR A CA 1
ATOM 1370 C C . THR A 1 171 ? -12.903 1.701 15.836 1.00 87.19 171 THR A C 1
ATOM 1372 O O . THR A 1 171 ? -14.033 2.169 15.705 1.00 87.19 171 THR A O 1
ATOM 1375 N N . ASN A 1 172 ? -11.866 2.447 16.220 1.00 92.25 172 ASN A N 1
ATOM 1376 C CA . ASN A 1 172 ? -11.980 3.902 16.317 1.00 92.25 172 ASN A CA 1
ATOM 1377 C C . ASN A 1 172 ? -12.110 4.525 14.910 1.00 92.25 172 ASN A C 1
ATOM 1379 O O . ASN A 1 172 ? -11.787 3.880 13.917 1.00 92.25 172 ASN A O 1
ATOM 1383 N N . GLU A 1 173 ? -12.565 5.776 14.826 1.00 91.31 173 GLU A N 1
ATOM 1384 C CA . GLU A 1 173 ? -12.837 6.450 13.548 1.00 91.31 173 GLU A CA 1
ATOM 1385 C C . GLU A 1 173 ? -11.605 6.531 12.628 1.00 91.31 173 GLU A C 1
ATOM 1387 O O . GLU A 1 173 ? -11.702 6.212 11.447 1.00 91.31 173 GLU A O 1
ATOM 1392 N N . ILE A 1 174 ? -10.431 6.893 13.159 1.00 91.56 174 ILE A N 1
ATOM 1393 C CA . ILE A 1 174 ? -9.195 7.008 12.364 1.00 91.56 174 ILE A CA 1
ATOM 1394 C C . ILE A 1 174 ? -8.752 5.642 11.841 1.00 91.56 174 ILE A C 1
ATOM 1396 O O . ILE A 1 174 ? -8.391 5.512 10.673 1.00 91.56 174 ILE A O 1
ATOM 1400 N N . ASP A 1 175 ? -8.815 4.620 12.687 1.00 94.81 175 ASP A N 1
ATOM 1401 C CA . ASP A 1 175 ? -8.543 3.242 12.299 1.00 94.81 175 ASP A CA 1
ATOM 1402 C C . ASP A 1 175 ? -9.522 2.764 11.221 1.00 94.81 175 ASP A C 1
ATOM 1404 O O . ASP A 1 175 ? -9.100 2.153 10.245 1.00 94.81 175 ASP A O 1
ATOM 1408 N N . GLN A 1 176 ? -10.815 3.063 11.363 1.00 95.38 176 GLN A N 1
ATOM 1409 C CA . GLN A 1 176 ? -11.833 2.682 10.387 1.00 95.38 176 GLN A CA 1
ATOM 1410 C C . GLN A 1 176 ? -11.581 3.350 9.029 1.00 95.38 176 GLN A C 1
ATOM 1412 O O . GLN A 1 176 ? -11.627 2.667 8.007 1.00 95.38 176 GLN A O 1
ATOM 1417 N N . ILE A 1 177 ? -11.251 4.648 9.020 1.00 94.88 177 ILE A N 1
ATOM 1418 C CA . ILE A 1 177 ? -10.835 5.378 7.813 1.00 94.88 177 ILE A CA 1
ATOM 1419 C C . ILE A 1 177 ? -9.628 4.686 7.179 1.00 94.88 177 ILE A C 1
ATOM 1421 O O . ILE A 1 177 ? -9.670 4.330 6.006 1.00 94.88 177 ILE A O 1
ATOM 1425 N N . LEU A 1 178 ? -8.568 4.444 7.955 1.00 95.75 178 LEU A N 1
ATOM 1426 C CA . LEU A 1 178 ? -7.336 3.837 7.450 1.00 95.75 178 LEU A CA 1
ATOM 1427 C C . LEU A 1 178 ? -7.559 2.433 6.896 1.00 95.75 178 LEU A C 1
ATOM 1429 O O . LEU A 1 178 ? -7.003 2.114 5.848 1.00 95.75 178 LEU A O 1
ATOM 1433 N N . LEU A 1 179 ? -8.369 1.606 7.558 1.00 97.12 179 LEU A N 1
ATOM 1434 C CA . LEU A 1 179 ? -8.723 0.272 7.078 1.00 97.12 179 LEU A CA 1
ATOM 1435 C C . LEU A 1 179 ? -9.438 0.348 5.729 1.00 97.12 179 LEU A C 1
ATOM 1437 O O . LEU A 1 179 ? -9.010 -0.285 4.770 1.00 97.12 179 LEU A O 1
ATOM 1441 N N . LEU A 1 180 ? -10.493 1.157 5.637 1.00 97.56 180 LEU A N 1
ATOM 1442 C CA . LEU A 1 180 ? -11.294 1.280 4.421 1.00 97.56 180 LEU A CA 1
ATOM 1443 C C . LEU A 1 180 ? -10.511 1.903 3.260 1.00 97.56 180 LEU A C 1
ATOM 1445 O O . LEU A 1 180 ? -10.617 1.425 2.129 1.00 97.56 180 LEU A O 1
ATOM 1449 N N . THR A 1 181 ? -9.677 2.908 3.530 1.00 96.19 181 THR A N 1
ATOM 1450 C CA . THR A 1 181 ? -8.746 3.464 2.542 1.00 96.19 181 THR A CA 1
ATOM 1451 C C . THR A 1 181 ? -7.727 2.415 2.099 1.00 96.19 181 THR A C 1
ATOM 1453 O O . THR A 1 181 ? -7.495 2.258 0.903 1.00 96.19 181 THR A O 1
ATOM 1456 N N . SER A 1 182 ? -7.162 1.646 3.035 1.00 96.94 182 SER A N 1
ATOM 1457 C CA . SER A 1 182 ? -6.194 0.586 2.729 1.00 96.94 182 SER A CA 1
ATOM 1458 C C . SER A 1 182 ? -6.803 -0.509 1.860 1.00 96.94 182 SER A C 1
ATOM 1460 O O . SER A 1 182 ? -6.175 -0.938 0.900 1.00 96.94 182 SER A O 1
ATOM 1462 N N . PHE A 1 183 ? -8.031 -0.944 2.145 1.00 97.81 183 PHE A N 1
ATOM 1463 C CA . PHE A 1 183 ? -8.720 -1.945 1.329 1.00 97.81 183 PHE A CA 1
ATOM 1464 C C . PHE A 1 183 ? -9.047 -1.436 -0.074 1.00 97.81 183 PHE A C 1
ATOM 1466 O O . PHE A 1 183 ? -8.908 -2.190 -1.040 1.00 97.81 183 PHE A O 1
ATOM 1473 N N . SER A 1 184 ? -9.408 -0.156 -0.205 1.00 97.12 184 SER A N 1
ATOM 1474 C CA . SER A 1 184 ? -9.564 0.460 -1.520 1.00 97.12 184 SER A CA 1
ATOM 1475 C C . SER A 1 184 ? -8.232 0.479 -2.281 1.00 97.12 184 SER A C 1
ATOM 1477 O O . SER A 1 184 ? -8.143 -0.073 -3.376 1.00 97.12 184 SER A O 1
ATOM 1479 N N . ILE A 1 185 ? -7.163 1.007 -1.673 1.00 96.50 185 ILE A N 1
ATOM 1480 C CA . ILE A 1 185 ? -5.808 1.017 -2.253 1.00 96.50 185 ILE A CA 1
ATOM 1481 C C . ILE A 1 185 ? -5.384 -0.392 -2.676 1.00 96.50 185 ILE A C 1
ATOM 1483 O O . ILE A 1 185 ? -4.919 -0.572 -3.798 1.00 96.50 185 ILE A O 1
ATOM 1487 N N . MET A 1 186 ? -5.617 -1.396 -1.829 1.00 96.25 186 MET A N 1
ATOM 1488 C CA . MET A 1 186 ? -5.312 -2.797 -2.110 1.00 96.25 186 MET A CA 1
ATOM 1489 C C . MET A 1 186 ? -6.063 -3.308 -3.346 1.00 96.25 186 MET A C 1
ATOM 1491 O O . MET A 1 186 ? -5.441 -3.866 -4.247 1.00 96.25 186 MET A O 1
ATOM 1495 N N . ARG A 1 187 ? -7.387 -3.098 -3.439 1.00 95.31 187 ARG A N 1
ATOM 1496 C CA . ARG A 1 187 ? -8.187 -3.551 -4.595 1.00 95.31 187 ARG A CA 1
ATOM 1497 C C . ARG A 1 187 ? -7.735 -2.906 -5.892 1.00 95.31 187 ARG A C 1
ATOM 1499 O O . ARG A 1 187 ? -7.601 -3.610 -6.894 1.00 95.31 187 ARG A O 1
ATOM 1506 N N . TYR A 1 188 ? -7.528 -1.595 -5.872 1.00 95.06 188 TYR A N 1
ATOM 1507 C CA . TYR A 1 188 ? -7.127 -0.837 -7.050 1.00 95.06 188 TYR A CA 1
ATOM 1508 C C . TYR A 1 188 ? -5.689 -1.163 -7.466 1.00 95.06 188 TYR A C 1
ATOM 1510 O O . TYR A 1 188 ? -5.455 -1.384 -8.652 1.00 95.06 188 TYR A O 1
ATOM 1518 N N . SER A 1 189 ? -4.751 -1.281 -6.524 1.00 93.62 189 SER A N 1
ATOM 1519 C CA . SER A 1 189 ? -3.362 -1.651 -6.820 1.00 93.62 189 SER A CA 1
ATOM 1520 C C . SER A 1 189 ? -3.261 -3.056 -7.420 1.00 93.62 189 SER A C 1
ATOM 1522 O O . SER A 1 189 ? -2.677 -3.248 -8.488 1.00 93.62 189 SER A O 1
ATOM 1524 N N . LEU A 1 190 ? -3.925 -4.042 -6.806 1.00 92.75 190 LEU A N 1
ATOM 1525 C CA . LEU A 1 190 ? -3.965 -5.403 -7.347 1.00 92.75 190 LEU A CA 1
ATOM 1526 C C . LEU A 1 190 ? -4.564 -5.431 -8.754 1.00 92.75 190 LEU A C 1
ATOM 1528 O O . LEU A 1 190 ? -4.045 -6.133 -9.617 1.00 92.75 190 LEU A O 1
ATOM 1532 N N . TYR A 1 191 ? -5.616 -4.646 -9.001 1.00 92.06 191 TYR A N 1
ATOM 1533 C CA . TYR A 1 191 ? -6.210 -4.518 -10.330 1.00 92.06 191 TYR A CA 1
ATOM 1534 C C . TYR A 1 191 ? -5.241 -3.897 -11.344 1.00 92.06 191 TYR A C 1
ATOM 1536 O O . TYR A 1 191 ? -5.091 -4.419 -12.445 1.00 92.06 191 TYR A O 1
ATOM 1544 N N . TYR A 1 192 ? -4.537 -2.828 -10.957 1.00 89.19 192 TYR A N 1
ATOM 1545 C CA . TYR A 1 192 ? -3.537 -2.169 -11.798 1.00 89.19 192 TYR A CA 1
ATOM 1546 C C . TYR A 1 192 ? -2.464 -3.152 -12.262 1.00 89.19 192 TYR A C 1
ATOM 1548 O O . TYR A 1 192 ? -2.166 -3.263 -13.452 1.00 89.19 192 TYR A O 1
ATOM 1556 N N . HIS A 1 193 ? -1.908 -3.909 -11.317 1.00 86.00 193 HIS A N 1
ATOM 1557 C CA . HIS A 1 193 ? -0.888 -4.901 -11.617 1.00 86.00 193 HIS A CA 1
ATOM 1558 C C . HIS A 1 193 ? -1.446 -6.088 -12.395 1.00 86.00 193 HIS A C 1
ATOM 1560 O O . HIS A 1 193 ? -0.784 -6.572 -13.311 1.00 86.00 193 HIS A O 1
ATOM 1566 N N . PHE A 1 194 ? -2.666 -6.525 -12.094 1.00 84.56 194 PHE A N 1
ATOM 1567 C CA . PHE A 1 194 ? -3.334 -7.565 -12.861 1.00 84.56 194 PHE A CA 1
ATOM 1568 C C . PHE A 1 194 ? -3.467 -7.188 -14.340 1.00 84.56 194 PHE A C 1
ATOM 1570 O O . PHE A 1 194 ? -2.997 -7.933 -15.201 1.00 84.56 194 PHE A O 1
ATOM 1577 N N . GLU A 1 195 ? -4.004 -6.003 -14.643 1.00 84.44 195 GLU A N 1
ATOM 1578 C CA . GLU A 1 195 ? -4.105 -5.513 -16.020 1.00 84.44 195 GLU A CA 1
ATOM 1579 C C . GLU A 1 195 ? -2.720 -5.359 -16.667 1.00 84.44 195 GLU A C 1
ATOM 1581 O O . GLU A 1 195 ? -2.516 -5.784 -17.810 1.00 84.44 195 GLU A O 1
ATOM 1586 N N . LYS A 1 196 ? -1.740 -4.806 -15.936 1.00 79.50 196 LYS A N 1
ATOM 1587 C CA . LYS A 1 196 ? -0.353 -4.630 -16.407 1.00 79.50 196 LYS A CA 1
ATOM 1588 C C . LYS A 1 196 ? 0.289 -5.969 -16.790 1.00 79.50 196 LYS A C 1
ATOM 1590 O O . LYS A 1 196 ? 0.955 -6.044 -17.819 1.00 79.50 196 LYS A O 1
ATOM 1595 N N . TYR A 1 197 ? 0.075 -7.036 -16.018 1.00 71.88 197 TYR A N 1
ATOM 1596 C CA . TYR A 1 197 ? 0.696 -8.341 -16.273 1.00 71.88 197 TYR A CA 1
ATOM 1597 C C . TYR A 1 197 ? -0.085 -9.239 -17.238 1.00 71.88 197 TYR A C 1
ATOM 1599 O O . TYR A 1 197 ? 0.556 -10.017 -17.951 1.00 71.88 197 TYR A O 1
ATOM 1607 N N . GLU A 1 198 ? -1.418 -9.140 -17.313 1.00 69.50 198 GLU A N 1
ATOM 1608 C CA . GLU A 1 198 ? -2.203 -9.852 -18.337 1.00 69.50 198 GLU A CA 1
ATOM 1609 C C . GLU A 1 198 ? -1.954 -9.289 -19.734 1.00 69.50 198 GLU A C 1
ATOM 1611 O O . GLU A 1 198 ? -1.745 -10.048 -20.680 1.00 69.50 198 GLU A O 1
ATOM 1616 N N . THR A 1 199 ? -1.905 -7.962 -19.872 1.00 61.78 199 THR A N 1
ATOM 1617 C CA . THR A 1 199 ? -1.665 -7.320 -21.174 1.00 61.78 199 THR A CA 1
ATOM 1618 C C . THR A 1 199 ? -0.263 -7.591 -21.722 1.00 61.78 199 THR A C 1
ATOM 1620 O O . THR A 1 199 ? -0.072 -7.614 -22.938 1.00 61.78 199 THR A O 1
ATOM 1623 N N . GLN A 1 200 ? 0.716 -7.843 -20.847 1.00 58.31 200 GLN A N 1
ATOM 1624 C CA . GLN A 1 200 ? 2.102 -8.114 -21.234 1.00 58.31 200 GLN A CA 1
ATOM 1625 C C . GLN A 1 200 ? 2.394 -9.594 -21.541 1.00 58.31 200 GLN A C 1
ATOM 1627 O O . GLN A 1 200 ? 3.383 -9.878 -22.218 1.00 58.31 200 GLN A O 1
ATOM 1632 N N . ASN A 1 201 ? 1.561 -10.550 -21.101 1.00 51.00 201 ASN A N 1
ATOM 1633 C CA . ASN A 1 201 ? 1.906 -11.977 -21.138 1.00 51.00 201 ASN A CA 1
ATOM 1634 C C . ASN A 1 201 ? 0.863 -12.851 -21.851 1.00 51.00 201 ASN A C 1
ATOM 1636 O O . ASN A 1 201 ? -0.145 -13.251 -21.281 1.00 51.00 201 ASN A O 1
ATOM 1640 N N . THR A 1 202 ? 1.184 -13.298 -23.070 1.00 51.09 202 THR A N 1
ATOM 1641 C CA . THR A 1 202 ? 0.450 -14.364 -23.788 1.00 51.09 202 THR A CA 1
ATOM 1642 C C . THR A 1 202 ? 0.814 -15.790 -23.325 1.00 51.09 202 THR A C 1
ATOM 1644 O O . THR A 1 202 ? 0.277 -16.767 -23.849 1.00 51.09 202 THR A O 1
ATOM 1647 N N . LEU A 1 203 ? 1.704 -15.949 -22.331 1.00 51.41 203 LEU A N 1
ATOM 1648 C CA . LEU A 1 203 ? 2.187 -17.244 -21.824 1.00 51.41 203 LEU A CA 1
ATOM 1649 C C . LEU A 1 203 ? 1.926 -17.401 -20.311 1.00 51.41 203 LEU A C 1
ATOM 1651 O O . LEU A 1 203 ? 2.510 -16.702 -19.486 1.00 51.41 203 LEU A O 1
ATOM 1655 N N . LYS A 1 204 ? 1.096 -18.393 -19.946 1.00 51.91 204 LYS A N 1
ATOM 1656 C CA . LYS A 1 204 ? 0.585 -18.664 -18.579 1.00 51.91 204 LYS A CA 1
ATOM 1657 C C . LYS A 1 204 ? 1.640 -18.817 -17.468 1.00 51.91 204 LYS A C 1
ATOM 1659 O O . LYS A 1 204 ? 1.346 -18.541 -16.315 1.00 51.91 204 LYS A O 1
ATOM 1664 N N . SER A 1 205 ? 2.862 -19.255 -17.782 1.00 47.56 205 SER A N 1
ATOM 1665 C CA . SER A 1 205 ? 3.929 -19.446 -16.777 1.00 47.56 205 SER A CA 1
ATOM 1666 C C . SER A 1 205 ? 4.567 -18.131 -16.311 1.00 47.56 205 SER A C 1
ATOM 1668 O O . SER A 1 205 ? 5.125 -18.088 -15.215 1.00 47.56 205 SER A O 1
ATOM 1670 N N . VAL A 1 206 ? 4.508 -17.076 -17.129 1.00 54.41 206 VAL A N 1
ATOM 1671 C CA . VAL A 1 206 ? 5.064 -15.757 -16.791 1.00 54.41 206 VAL A CA 1
ATOM 1672 C C . VAL A 1 206 ? 4.048 -14.936 -15.992 1.00 54.41 206 VAL A C 1
ATOM 1674 O O . VAL A 1 206 ? 4.444 -14.164 -15.121 1.00 54.41 206 VAL A O 1
ATOM 1677 N N . SER A 1 207 ? 2.742 -15.167 -16.192 1.00 61.09 207 SER A N 1
ATOM 1678 C CA . SER A 1 207 ? 1.709 -14.427 -15.458 1.00 61.09 207 SER A CA 1
ATOM 1679 C C . SER A 1 207 ? 1.674 -14.769 -13.968 1.00 61.09 207 SER A C 1
ATOM 1681 O O . SER A 1 207 ? 1.448 -13.869 -13.171 1.00 61.09 207 SER A O 1
ATOM 1683 N N . LEU A 1 208 ? 1.977 -16.008 -13.560 1.00 63.75 208 LEU A N 1
ATOM 1684 C CA . LEU A 1 208 ? 1.897 -16.407 -12.147 1.00 63.75 208 LEU A CA 1
ATOM 1685 C C . LEU A 1 208 ? 2.961 -15.725 -11.268 1.00 63.75 208 LEU A C 1
ATOM 1687 O O . LEU A 1 208 ? 2.666 -15.258 -10.172 1.00 63.75 208 LEU A O 1
ATOM 1691 N N . LYS A 1 209 ? 4.189 -15.579 -11.787 1.00 71.25 209 LYS A N 1
ATOM 1692 C CA . LYS A 1 209 ? 5.243 -14.787 -11.128 1.00 71.25 209 LYS A CA 1
ATOM 1693 C C . LYS A 1 209 ? 4.912 -13.293 -11.113 1.00 71.25 209 LYS A C 1
ATOM 1695 O O . LYS A 1 209 ? 5.178 -12.628 -10.117 1.00 71.25 209 LYS A O 1
ATOM 1700 N N . GLY A 1 210 ? 4.311 -12.782 -12.192 1.00 74.88 210 GLY A N 1
ATOM 1701 C CA . GLY A 1 210 ? 3.813 -11.404 -12.251 1.00 74.88 210 GLY A CA 1
ATOM 1702 C C . GLY A 1 210 ? 2.728 -11.139 -11.206 1.00 74.88 210 GLY A C 1
ATOM 1703 O O . GLY A 1 210 ? 2.759 -10.118 -10.531 1.00 74.88 210 GLY A O 1
ATOM 1704 N N . TRP A 1 211 ? 1.832 -12.100 -10.994 1.00 76.69 211 TRP A N 1
ATOM 1705 C CA . TRP A 1 211 ? 0.769 -12.032 -9.994 1.00 76.69 211 TRP A CA 1
ATOM 1706 C C . TRP A 1 211 ? 1.283 -11.980 -8.557 1.00 76.69 211 TRP A C 1
ATOM 1708 O O . TRP A 1 211 ? 0.886 -11.088 -7.812 1.00 76.69 211 TRP A O 1
ATOM 1718 N N . VAL A 1 212 ? 2.214 -12.868 -8.186 1.00 82.69 212 VAL A N 1
ATOM 1719 C CA . VAL A 1 212 ? 2.870 -12.829 -6.863 1.00 82.69 212 VAL A CA 1
ATOM 1720 C C . VAL A 1 212 ? 3.544 -11.476 -6.653 1.00 82.69 212 VAL A C 1
ATOM 1722 O O . VAL A 1 212 ? 3.417 -10.860 -5.598 1.00 82.69 212 VAL A O 1
ATOM 1725 N N . LYS A 1 213 ? 4.226 -10.970 -7.685 1.00 85.31 213 LYS A N 1
ATOM 1726 C CA . LYS A 1 213 ? 4.846 -9.652 -7.629 1.00 85.31 213 LYS A CA 1
ATOM 1727 C C . LYS A 1 213 ? 3.807 -8.538 -7.451 1.00 85.31 213 LYS A C 1
ATOM 1729 O O . LYS A 1 213 ? 4.015 -7.657 -6.624 1.00 85.31 213 LYS A O 1
ATOM 1734 N N . GLY A 1 214 ? 2.701 -8.581 -8.191 1.00 86.38 214 GLY A N 1
ATOM 1735 C CA . GLY A 1 214 ? 1.587 -7.644 -8.047 1.00 86.38 214 GLY A CA 1
ATOM 1736 C C . GLY A 1 214 ? 0.993 -7.656 -6.640 1.00 86.38 214 GLY A C 1
ATOM 1737 O O . GLY A 1 214 ? 0.695 -6.593 -6.105 1.00 86.38 214 GLY A O 1
ATOM 1738 N N . LEU A 1 215 ? 0.907 -8.830 -6.004 1.00 89.69 215 LEU A N 1
ATOM 1739 C CA . LEU A 1 215 ? 0.505 -8.944 -4.605 1.00 89.69 215 LEU A CA 1
ATOM 1740 C C . LEU A 1 215 ? 1.511 -8.276 -3.664 1.00 89.69 215 LEU A C 1
ATOM 1742 O O . LEU A 1 215 ? 1.098 -7.489 -2.818 1.00 89.69 215 LEU A O 1
ATOM 1746 N N . ILE A 1 216 ? 2.812 -8.548 -3.812 1.00 90.75 216 ILE A N 1
ATOM 1747 C CA . ILE A 1 216 ? 3.840 -7.921 -2.966 1.00 90.75 216 ILE A CA 1
ATOM 1748 C C . ILE A 1 216 ? 3.771 -6.395 -3.098 1.00 90.75 216 ILE A C 1
ATOM 1750 O O . ILE A 1 216 ? 3.754 -5.708 -2.079 1.00 90.75 216 ILE A O 1
ATOM 1754 N N . VAL A 1 217 ? 3.667 -5.863 -4.323 1.00 91.56 217 VAL A N 1
ATOM 1755 C CA . VAL A 1 217 ? 3.520 -4.414 -4.537 1.00 91.56 217 VAL A CA 1
ATOM 1756 C C . VAL A 1 217 ? 2.225 -3.899 -3.905 1.00 91.56 217 VAL A C 1
ATOM 1758 O O . VAL A 1 217 ? 2.282 -2.970 -3.111 1.00 91.56 217 VAL A O 1
ATOM 1761 N N . GLY A 1 218 ? 1.082 -4.552 -4.127 1.00 91.44 218 GLY A N 1
ATOM 1762 C CA . GLY A 1 218 ? -0.187 -4.139 -3.518 1.00 91.44 218 GLY A CA 1
ATOM 1763 C C . GLY A 1 218 ? -0.172 -4.137 -1.986 1.00 91.44 218 GLY A C 1
ATOM 1764 O O . GLY A 1 218 ? -0.804 -3.288 -1.356 1.00 91.44 218 GLY A O 1
ATOM 1765 N N . VAL A 1 219 ? 0.589 -5.037 -1.361 1.00 93.00 219 VAL A N 1
ATOM 1766 C CA . VAL A 1 219 ? 0.783 -5.041 0.093 1.00 93.00 219 VAL A CA 1
ATOM 1767 C C . VAL A 1 219 ? 1.750 -3.937 0.544 1.00 93.00 219 VAL A C 1
ATOM 1769 O O . VAL A 1 219 ? 1.495 -3.288 1.562 1.00 93.00 219 VAL A O 1
ATOM 1772 N N . CYS A 1 220 ? 2.811 -3.658 -0.220 1.00 93.88 220 CYS A N 1
ATOM 1773 C CA . CYS A 1 220 ? 3.663 -2.484 -0.003 1.00 93.88 220 CYS A CA 1
ATOM 1774 C C . CYS A 1 220 ? 2.855 -1.180 -0.076 1.00 93.88 220 CYS A C 1
ATOM 1776 O O . CYS A 1 220 ? 3.063 -0.288 0.746 1.00 93.88 220 CYS A O 1
ATOM 1778 N N . ASP A 1 221 ? 1.896 -1.086 -0.997 1.00 94.31 221 ASP A N 1
ATOM 1779 C CA . ASP A 1 221 ? 1.033 0.086 -1.172 1.00 94.31 221 ASP A CA 1
ATOM 1780 C C . ASP A 1 221 ? 0.146 0.298 0.049 1.00 94.31 221 ASP A C 1
ATOM 1782 O O . ASP A 1 221 ? 0.008 1.415 0.542 1.00 94.31 221 ASP A O 1
ATOM 1786 N N . VAL A 1 222 ? -0.396 -0.786 0.600 1.00 94.50 222 VAL A N 1
ATOM 1787 C CA . VAL A 1 222 ? -1.167 -0.763 1.847 1.00 94.50 222 VAL A CA 1
ATOM 1788 C C . VAL A 1 222 ? -0.299 -0.325 3.020 1.00 94.50 222 VAL A C 1
ATOM 1790 O O . VAL A 1 222 ? -0.709 0.534 3.797 1.00 94.50 222 VAL A O 1
ATOM 1793 N N . ALA A 1 223 ? 0.919 -0.852 3.143 1.00 94.94 223 ALA A N 1
ATOM 1794 C CA . ALA A 1 223 ? 1.841 -0.454 4.201 1.00 94.94 223 ALA A CA 1
ATOM 1795 C C . ALA A 1 223 ? 2.248 1.028 4.089 1.00 94.94 223 ALA A C 1
ATOM 1797 O O . ALA A 1 223 ? 2.223 1.756 5.087 1.00 94.94 223 ALA A O 1
ATOM 1798 N N . GLY A 1 224 ? 2.546 1.494 2.872 1.00 93.25 224 GLY A N 1
ATOM 1799 C CA . GLY A 1 224 ? 2.788 2.902 2.566 1.00 93.25 224 GLY A CA 1
ATOM 1800 C C . GLY A 1 224 ? 1.571 3.773 2.876 1.00 93.25 224 GLY A C 1
ATOM 1801 O O . GLY A 1 224 ? 1.712 4.827 3.492 1.00 93.25 224 GLY A O 1
ATOM 1802 N N . GLY A 1 225 ? 0.369 3.306 2.538 1.00 93.50 225 GLY A N 1
ATOM 1803 C CA . GLY A 1 225 ? -0.888 3.985 2.833 1.00 93.50 225 GLY A CA 1
ATOM 1804 C C . GLY A 1 225 ? -1.174 4.100 4.329 1.00 93.50 225 GLY A C 1
ATOM 1805 O O . GLY A 1 225 ? -1.554 5.168 4.808 1.00 93.50 225 GLY A O 1
ATOM 1806 N N . VAL A 1 226 ? -0.912 3.046 5.103 1.00 94.12 226 VAL A N 1
ATOM 1807 C CA . VAL A 1 226 ? -1.046 3.068 6.565 1.00 94.12 226 VAL A CA 1
ATOM 1808 C C . VAL A 1 226 ? -0.064 4.057 7.190 1.00 94.12 226 VAL A C 1
ATOM 1810 O O . VAL A 1 226 ? -0.480 4.903 7.983 1.00 94.12 226 VAL A O 1
ATOM 1813 N N . ILE A 1 227 ? 1.228 3.996 6.843 1.00 93.12 227 ILE A N 1
ATOM 1814 C CA . ILE A 1 227 ? 2.226 4.924 7.400 1.00 93.12 227 ILE A CA 1
ATOM 1815 C C . ILE A 1 227 ? 1.911 6.365 6.982 1.00 93.12 227 ILE A C 1
ATOM 1817 O O . ILE A 1 227 ? 1.883 7.260 7.830 1.00 93.12 227 ILE A O 1
ATOM 1821 N N . GLY A 1 228 ? 1.644 6.587 5.694 1.00 89.38 228 GLY A N 1
ATOM 1822 C CA . GLY A 1 228 ? 1.343 7.901 5.142 1.00 89.38 228 GLY A CA 1
ATOM 1823 C C . GLY A 1 228 ? 0.079 8.508 5.749 1.00 89.38 228 GLY A C 1
ATOM 1824 O O . GLY A 1 228 ? 0.086 9.666 6.168 1.00 89.38 228 GLY A O 1
ATOM 1825 N N . GLY A 1 229 ? -0.988 7.721 5.896 1.00 90.00 229 GLY A N 1
ATOM 1826 C CA . GLY A 1 229 ? -2.235 8.184 6.497 1.00 90.00 229 GLY A CA 1
ATOM 1827 C C . GLY A 1 229 ? -2.126 8.454 8.000 1.00 90.00 229 GLY A C 1
ATOM 1828 O O . GLY A 1 229 ? -2.700 9.427 8.494 1.00 90.00 229 GLY A O 1
ATOM 1829 N N . LEU A 1 230 ? -1.328 7.672 8.735 1.00 89.94 230 LEU A N 1
ATOM 1830 C CA . LEU A 1 230 ? -0.986 7.972 10.132 1.00 89.94 230 LEU A CA 1
ATOM 1831 C C . LEU A 1 230 ? -0.136 9.246 10.261 1.00 89.94 230 LEU A C 1
ATOM 1833 O O . LEU A 1 230 ? -0.272 9.980 11.237 1.00 89.94 230 LEU A O 1
ATOM 1837 N N . GLY A 1 231 ? 0.744 9.521 9.296 1.00 84.62 231 GLY A N 1
ATOM 1838 C CA . GLY A 1 231 ? 1.490 10.779 9.230 1.00 84.62 231 GLY A CA 1
ATOM 1839 C C . GLY A 1 231 ? 0.575 11.975 8.955 1.00 84.62 231 GLY A C 1
ATOM 1840 O O . GLY A 1 231 ? 0.690 13.010 9.608 1.00 84.62 231 GLY A O 1
ATOM 1841 N N . GLY A 1 232 ? -0.376 11.813 8.034 1.00 81.50 232 GLY A N 1
ATOM 1842 C CA . GLY A 1 232 ? -1.329 12.849 7.644 1.00 81.50 232 GLY A CA 1
ATOM 1843 C C . GLY A 1 232 ? -2.439 13.121 8.664 1.00 81.50 232 GLY A C 1
ATOM 1844 O O . GLY A 1 232 ? -3.005 14.214 8.667 1.00 81.50 232 GLY A O 1
ATOM 1845 N N . SER A 1 233 ? -2.727 12.188 9.578 1.00 85.38 233 SER A N 1
ATOM 1846 C CA . SER A 1 233 ? -3.824 12.326 10.551 1.00 85.38 233 SER A CA 1
ATOM 1847 C C . SER A 1 233 ? -3.660 13.500 11.519 1.00 85.38 233 SER A C 1
ATOM 1849 O O . SER A 1 233 ? -4.635 13.934 12.129 1.00 85.38 233 SER A O 1
ATOM 1851 N N . VAL A 1 234 ? -2.452 14.062 11.644 1.00 82.50 234 VAL A N 1
ATOM 1852 C CA . VAL A 1 234 ? -2.206 15.305 12.400 1.00 82.50 234 VAL A CA 1
ATOM 1853 C C . VAL A 1 234 ? -2.992 16.499 11.845 1.00 82.50 234 VAL A C 1
ATOM 1855 O O . VAL A 1 234 ? -3.262 17.445 12.580 1.00 82.50 234 VAL A O 1
ATOM 1858 N N . ALA A 1 235 ? -3.382 16.444 10.569 1.00 82.00 235 ALA A N 1
ATOM 1859 C CA . ALA A 1 235 ? -4.220 17.434 9.898 1.00 82.00 235 ALA A CA 1
ATOM 1860 C C . ALA A 1 235 ? -5.709 17.022 9.834 1.00 82.00 235 ALA A C 1
ATOM 1862 O O . ALA A 1 235 ? -6.499 17.660 9.138 1.00 82.00 235 ALA A O 1
ATOM 1863 N N . GLY A 1 236 ? -6.106 15.969 10.559 1.00 83.94 236 GLY A N 1
ATOM 1864 C CA . GLY A 1 236 ? -7.470 15.438 10.586 1.00 83.94 236 GLY A CA 1
ATOM 1865 C C . GLY A 1 236 ? -7.775 14.429 9.466 1.00 83.94 236 GLY A C 1
ATOM 1866 O O . GLY A 1 236 ? -6.863 14.002 8.754 1.00 83.94 236 GLY A O 1
ATOM 1867 N N . PRO A 1 237 ? -9.058 14.052 9.281 1.00 80.62 237 PRO A N 1
ATOM 1868 C CA . PRO A 1 237 ? -9.468 12.996 8.347 1.00 80.62 237 PRO A CA 1
ATOM 1869 C C . PRO A 1 237 ? -9.020 13.223 6.897 1.00 80.62 237 PRO A C 1
ATOM 1871 O O . PRO A 1 237 ? -8.544 12.300 6.245 1.00 80.62 237 PRO A O 1
ATOM 1874 N N . ALA A 1 238 ? -9.098 14.463 6.400 1.00 82.31 238 ALA A N 1
ATOM 1875 C CA . ALA A 1 238 ? -8.638 14.798 5.049 1.00 82.31 238 ALA A CA 1
ATOM 1876 C C . ALA A 1 238 ? -7.122 14.582 4.879 1.00 82.31 238 ALA A C 1
ATOM 1878 O O . ALA A 1 238 ? -6.665 14.141 3.822 1.00 82.31 238 ALA A O 1
ATOM 1879 N N . GLY A 1 239 ? -6.347 14.855 5.934 1.00 81.88 239 GLY A N 1
ATOM 1880 C CA . GLY A 1 239 ? -4.915 14.584 5.974 1.00 81.88 239 GLY A CA 1
ATOM 1881 C C . GLY A 1 239 ? -4.610 13.088 5.996 1.00 81.88 239 GLY A C 1
ATOM 1882 O O . GLY A 1 239 ? -3.715 12.655 5.281 1.00 81.88 239 GLY A O 1
ATOM 1883 N N . THR A 1 240 ? -5.379 12.288 6.743 1.00 86.25 240 THR A N 1
ATOM 1884 C CA . THR A 1 240 ? -5.260 10.817 6.750 1.00 86.25 240 THR A CA 1
ATOM 1885 C C . THR A 1 240 ? -5.444 10.223 5.361 1.00 86.25 240 THR A C 1
ATOM 1887 O O . THR A 1 240 ? -4.627 9.433 4.905 1.00 86.25 240 THR A O 1
ATOM 1890 N N . VAL A 1 241 ? -6.505 10.643 4.687 1.00 85.44 241 VAL A N 1
ATOM 1891 C CA . VAL A 1 241 ? -6.875 10.206 3.341 1.00 85.44 241 VAL A CA 1
ATOM 1892 C C . VAL A 1 241 ? -5.763 10.571 2.343 1.00 85.44 241 VAL A C 1
ATOM 1894 O O . VAL A 1 241 ? -5.114 9.695 1.779 1.00 85.44 241 VAL A O 1
ATOM 1897 N N . THR A 1 242 ? -5.400 11.855 2.265 1.00 84.50 242 THR A N 1
ATOM 1898 C CA . THR A 1 242 ? -4.336 12.349 1.366 1.00 84.50 242 THR A CA 1
ATOM 1899 C C . THR A 1 242 ? -2.968 11.710 1.650 1.00 84.50 242 THR A C 1
ATOM 1901 O O . THR A 1 242 ? -2.213 11.363 0.735 1.00 84.50 242 THR A O 1
ATOM 1904 N N . GLY A 1 243 ? -2.628 11.556 2.931 1.00 85.56 243 GLY A N 1
ATOM 1905 C CA . GLY A 1 243 ? -1.397 10.909 3.371 1.00 85.56 243 GLY A CA 1
ATOM 1906 C C . GLY A 1 243 ? -1.337 9.447 2.941 1.00 85.56 243 GLY A C 1
ATOM 1907 O O . GLY A 1 243 ? -0.278 8.979 2.531 1.00 85.56 243 GLY A O 1
ATOM 1908 N N . ALA A 1 244 ? -2.466 8.737 2.965 1.00 90.12 244 ALA A N 1
ATOM 1909 C CA . ALA A 1 244 ? -2.520 7.347 2.541 1.00 90.12 244 ALA A CA 1
ATOM 1910 C C . ALA A 1 244 ? -2.270 7.193 1.033 1.00 90.12 244 ALA A C 1
ATOM 1912 O O . ALA A 1 244 ? -1.396 6.421 0.647 1.00 90.12 244 ALA A O 1
ATOM 1913 N N . ALA A 1 245 ? -2.945 7.963 0.174 1.00 88.88 245 ALA A N 1
ATOM 1914 C CA . ALA A 1 245 ? -2.721 7.876 -1.273 1.00 88.88 245 ALA A CA 1
ATOM 1915 C C . ALA A 1 245 ? -1.277 8.228 -1.673 1.00 88.88 245 ALA A C 1
ATOM 1917 O O . ALA A 1 245 ? -0.661 7.534 -2.487 1.00 88.88 245 ALA A O 1
ATOM 1918 N N . THR A 1 246 ? -0.707 9.286 -1.084 1.00 89.94 246 THR A N 1
ATOM 1919 C CA . THR A 1 246 ? 0.685 9.690 -1.357 1.00 89.94 246 THR A CA 1
ATOM 1920 C C . THR A 1 246 ? 1.700 8.675 -0.834 1.00 89.94 246 THR A C 1
ATOM 1922 O O . THR A 1 246 ? 2.663 8.357 -1.536 1.00 89.94 246 THR A O 1
ATOM 1925 N N . GLY A 1 247 ? 1.463 8.126 0.361 1.00 90.81 247 GLY A N 1
ATOM 1926 C CA . GLY A 1 247 ? 2.285 7.077 0.952 1.00 90.81 247 GLY A CA 1
ATOM 1927 C C . GLY A 1 247 ? 2.289 5.793 0.124 1.00 90.81 247 GLY A C 1
ATOM 1928 O O . GLY A 1 247 ? 3.356 5.259 -0.183 1.00 90.81 247 GLY A O 1
ATOM 1929 N N . ALA A 1 248 ? 1.105 5.351 -0.304 1.00 93.00 248 ALA A N 1
ATOM 1930 C CA . ALA A 1 248 ? 0.925 4.200 -1.182 1.00 93.00 248 ALA A CA 1
ATOM 1931 C C . ALA A 1 248 ? 1.625 4.396 -2.532 1.00 93.00 248 ALA A C 1
ATOM 1933 O O . ALA A 1 248 ? 2.428 3.559 -2.926 1.00 93.00 248 ALA A O 1
ATOM 1934 N N . THR A 1 249 ? 1.433 5.553 -3.178 1.00 92.31 249 THR A N 1
ATOM 1935 C CA . THR A 1 249 ? 2.078 5.874 -4.466 1.00 92.31 249 THR A CA 1
ATOM 1936 C C . THR A 1 249 ? 3.602 5.770 -4.375 1.00 92.31 249 THR A C 1
ATOM 1938 O O . THR A 1 249 ? 4.257 5.192 -5.248 1.00 92.31 249 THR A O 1
ATOM 1941 N N . ALA A 1 250 ? 4.184 6.338 -3.313 1.00 90.50 250 ALA A N 1
ATOM 1942 C CA . ALA A 1 250 ? 5.627 6.330 -3.113 1.00 90.50 250 ALA A CA 1
ATOM 1943 C C . ALA A 1 250 ? 6.169 4.919 -2.841 1.00 90.50 250 ALA A C 1
ATOM 1945 O O . ALA A 1 250 ? 7.226 4.562 -3.365 1.00 90.50 250 ALA A O 1
ATOM 1946 N N . ALA A 1 251 ? 5.443 4.117 -2.054 1.00 92.25 251 ALA A N 1
ATOM 1947 C CA . ALA A 1 251 ? 5.778 2.718 -1.812 1.00 92.25 251 ALA A CA 1
ATOM 1948 C C . ALA A 1 251 ? 5.716 1.894 -3.108 1.00 92.25 251 ALA A C 1
ATOM 1950 O O . ALA A 1 251 ? 6.707 1.248 -3.451 1.00 92.25 251 ALA A O 1
ATOM 1951 N N . SER A 1 252 ? 4.618 2.002 -3.858 1.00 91.06 252 SER A N 1
ATOM 1952 C CA . SER A 1 252 ? 4.365 1.266 -5.102 1.00 91.06 252 SER A CA 1
ATOM 1953 C C . SER A 1 252 ? 5.468 1.467 -6.127 1.00 91.06 252 SER A C 1
ATOM 1955 O O . SER A 1 252 ? 6.100 0.525 -6.609 1.00 91.06 252 SER A O 1
ATOM 1957 N N . THR A 1 253 ? 5.779 2.737 -6.382 1.00 87.19 253 THR A N 1
ATOM 1958 C CA . THR A 1 253 ? 6.738 3.146 -7.405 1.00 87.19 253 THR A CA 1
ATOM 1959 C C . THR A 1 253 ? 8.144 2.610 -7.123 1.00 87.19 253 THR A C 1
ATOM 1961 O O . THR A 1 253 ? 8.874 2.232 -8.041 1.00 87.19 253 THR A O 1
ATOM 1964 N N . CYS A 1 254 ? 8.546 2.566 -5.852 1.00 86.69 254 CYS A N 1
ATOM 1965 C CA . CYS A 1 254 ? 9.849 2.037 -5.462 1.00 86.69 254 CYS A CA 1
ATOM 1966 C C . CYS A 1 254 ? 9.851 0.502 -5.379 1.00 86.69 254 CYS A C 1
ATOM 1968 O O . CYS A 1 254 ? 10.836 -0.125 -5.775 1.00 86.69 254 CYS A O 1
ATOM 1970 N N . ALA A 1 255 ? 8.757 -0.107 -4.911 1.00 87.06 255 ALA A N 1
ATOM 1971 C CA . ALA A 1 255 ? 8.618 -1.556 -4.819 1.00 87.06 255 ALA A CA 1
ATOM 1972 C C . ALA A 1 255 ? 8.633 -2.215 -6.204 1.00 87.06 255 ALA A C 1
ATOM 1974 O O . ALA A 1 255 ? 9.371 -3.181 -6.403 1.00 87.06 255 ALA A O 1
ATOM 1975 N N . ASP A 1 256 ? 7.900 -1.675 -7.186 1.00 84.44 256 ASP A N 1
ATOM 1976 C CA . ASP A 1 256 ? 7.856 -2.253 -8.535 1.00 84.44 256 ASP A CA 1
ATOM 1977 C C . ASP A 1 256 ? 9.246 -2.269 -9.195 1.00 84.44 256 ASP A C 1
ATOM 1979 O O . ASP A 1 256 ? 9.658 -3.286 -9.762 1.00 84.44 256 ASP A O 1
ATOM 1983 N N . LYS A 1 257 ? 10.017 -1.182 -9.052 1.00 79.62 257 LYS A N 1
ATOM 1984 C CA . LYS A 1 257 ? 11.386 -1.086 -9.586 1.00 79.62 257 LYS A CA 1
ATOM 1985 C C . LYS A 1 257 ? 12.338 -2.094 -8.951 1.00 79.62 257 LYS A C 1
ATOM 1987 O O . LYS A 1 257 ? 13.033 -2.811 -9.665 1.00 79.62 257 LYS A O 1
ATOM 1992 N N . ILE A 1 258 ? 12.347 -2.193 -7.623 1.00 73.88 258 ILE A N 1
ATOM 1993 C CA . ILE A 1 258 ? 13.271 -3.086 -6.907 1.00 73.88 258 ILE A CA 1
ATOM 1994 C C . ILE A 1 258 ? 12.923 -4.555 -7.158 1.00 73.88 258 ILE A C 1
ATOM 1996 O O . ILE A 1 258 ? 13.808 -5.379 -7.383 1.00 73.88 258 ILE A O 1
ATOM 2000 N N . LEU A 1 259 ? 11.634 -4.895 -7.186 1.00 74.62 259 LEU A N 1
ATOM 2001 C CA . LEU A 1 259 ? 11.189 -6.263 -7.448 1.00 74.62 259 LEU A CA 1
ATOM 2002 C C . LEU A 1 259 ? 11.391 -6.694 -8.910 1.00 74.62 259 LEU A C 1
ATOM 2004 O O . LEU A 1 259 ? 11.358 -7.885 -9.181 1.00 74.62 259 LEU A O 1
ATOM 2008 N N . ASN A 1 260 ? 11.582 -5.768 -9.861 1.00 71.69 260 ASN A N 1
ATOM 2009 C CA . ASN A 1 260 ? 11.963 -6.109 -11.246 1.00 71.69 260 ASN A CA 1
ATOM 2010 C C . ASN A 1 260 ? 13.444 -6.509 -11.388 1.00 71.69 260 ASN A C 1
ATOM 2012 O O . ASN A 1 260 ? 13.831 -7.013 -12.441 1.00 71.69 260 ASN A O 1
ATOM 2016 N N . GLN A 1 261 ? 14.273 -6.277 -10.366 1.00 64.00 261 GLN A N 1
ATOM 2017 C CA . GLN A 1 261 ? 15.716 -6.538 -10.415 1.00 64.00 261 GLN A CA 1
ATOM 2018 C C . GLN A 1 261 ? 16.135 -7.850 -9.731 1.00 64.00 261 GLN A C 1
ATOM 2020 O O . GLN A 1 261 ? 17.269 -8.289 -9.931 1.00 64.00 261 GLN A O 1
ATOM 2025 N N . LYS A 1 262 ? 15.255 -8.452 -8.917 1.00 58.38 262 LYS A N 1
ATOM 2026 C CA . LYS A 1 262 ? 15.464 -9.755 -8.259 1.00 58.38 26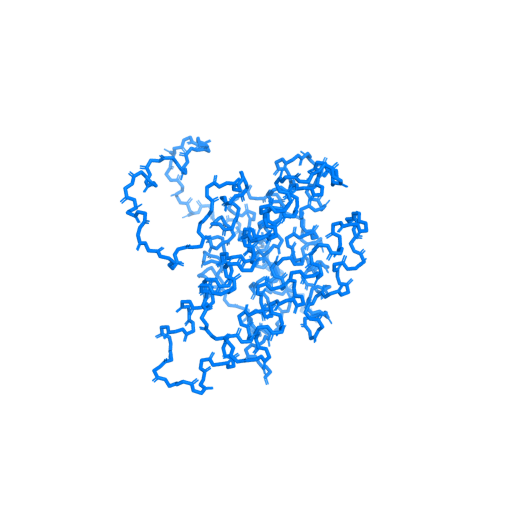2 LYS A CA 1
ATOM 2027 C C . LYS A 1 262 ? 15.075 -10.907 -9.189 1.00 58.38 262 LYS A C 1
ATOM 2029 O O . LYS A 1 262 ? 15.795 -11.930 -9.168 1.00 58.38 262 LYS A O 1
#

Solvent-accessible surface area (backbone atoms only — not comparable to full-atom values): 14794 Å² total; per-residue (Å²): 138,82,81,79,80,77,80,66,85,70,80,68,85,76,69,79,71,74,92,61,84,88,64,96,61,91,78,71,77,81,66,81,76,65,74,95,80,58,82,79,60,66,78,50,92,84,47,93,38,32,67,43,7,57,49,23,51,51,50,35,55,55,47,51,57,50,40,72,79,54,64,58,98,48,89,81,41,61,68,56,52,45,55,48,50,47,48,52,41,44,77,71,72,44,92,74,57,63,68,61,51,45,55,50,36,50,57,36,60,76,28,42,94,58,54,19,49,66,56,48,69,71,43,92,60,52,73,68,57,36,46,56,54,50,52,52,51,51,51,52,49,53,41,46,75,69,69,56,85,56,65,62,58,56,45,52,56,50,49,54,52,46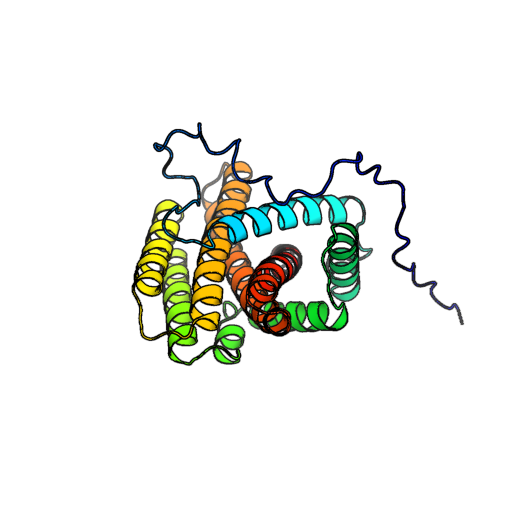,55,49,54,74,72,47,85,87,57,55,71,69,51,44,50,49,52,43,31,30,51,23,34,29,35,30,38,36,46,53,37,49,54,58,36,55,77,73,41,97,46,77,81,59,36,57,60,43,48,51,49,25,48,42,30,20,36,28,20,29,42,21,14,50,55,22,15,63,64,20,39,82,70,37,73,70,25,20,53,54,21,14,32,54,24,14,29,53,20,30,63,51,40,54,55,56,66,73,73,114

pLDDT: mean 80.81, std 20.52, range [26.59, 97.81]

Nearest PDB structures (foldseek):
  9b46-assembly1_A  TM=2.538E-01  e=9.992E-01  Mycolicibacterium smegmatis
  2rdd-assembly1_A  TM=3.301E-01  e=5.197E+00  Escherichia coli
  6v9z-assembly1_B  TM=1.374E-01  e=9.275E+00  Acetivibrio thermocellus ATCC 27405

Radius of gyration: 18.29 Å; Cα contacts (8 Å, |Δi|>4): 329; chains: 1; bounding box: 60×50×42 Å